Protein AF-B1J3W3-F1 (afdb_monomer)

Foldseek 3Di:
DAPDDPVVLLVCVLLVVPVVDDDPRRDPPPSDDDDDPLQFKDHWDKDQDLVVLLVVLLSQLSNLQRCVQVDDCPDDADPVLRHDSVCQQSVLSSVLSSLVQNLQNVQQPPPPNSRKIKIKMWGQDVVVLKIKIKIKIQGQAQLVQQVPPPQQPDSDNASSVVQLLDFQRSWPPDPVCVVVVNTSSSFNNNLLQVLLVQQVHGKWKDAFQWTATSNVRDIDGDDPDGGRMMMIMGMGRNNSSVVDNSLVSTDAPPVRDSPPCVPDDPPDD

Radius of gyration: 19.39 Å; Cα contacts (8 Å, |Δi|>4): 486; chains: 1; bounding box: 54×40×54 Å

Sequence (269 aa):
MQFLSRDLTSYLARMDFFKDIDVEGVDLSGVGRRNDRSTSLVEITKISEHHQAEAAASRLARAITGRLTQSDPDAPVDEHTGRNEFDSYRGPLEYSLKELLENSLTHARREGRGDAAVWLTCQFYPKLNLVRMAIVDNGCGFLATLRNHPELHDRTHLHAIEAALKPRVSCNRGAMAQILGSENQGIGLTTTAKIADAAGGGLIIVSGNGIHDTKRRQSQELHDALWNGVSIAFSCTRELLPTISISDLLPKDDAGQVDDDLDLDLNFR

Mean predicted aligned error: 8.39 Å

Organism: Pseudomonas putida (strain W619) (NCBI:txid390235)

Solvent-accessible surface area (backbone atoms only — not comparable to full-atom values): 14762 Å² total; per-residue (Å²): 118,72,87,61,55,71,68,56,49,47,50,40,56,68,32,38,57,60,77,89,41,91,61,90,59,69,79,67,85,81,63,70,89,82,76,91,44,52,50,32,34,34,46,55,41,80,42,76,52,73,87,48,28,56,65,49,16,48,44,45,38,36,17,60,55,40,72,73,73,77,49,56,84,84,45,76,50,39,90,88,75,72,39,27,73,31,47,65,61,44,46,54,52,22,50,27,41,23,48,36,46,46,47,48,48,58,48,16,30,39,96,84,31,76,85,30,40,33,37,34,34,29,40,47,40,77,97,71,42,32,31,40,35,40,42,38,33,68,21,43,21,47,39,67,71,39,71,86,39,87,77,43,82,54,98,40,38,48,46,22,51,59,36,45,54,37,77,52,57,58,35,56,89,44,80,62,21,76,71,67,74,52,71,51,67,23,46,15,61,33,32,51,40,50,55,16,43,74,15,76,27,21,34,40,38,39,24,40,32,15,36,39,29,66,64,77,72,44,74,48,76,50,92,90,50,76,40,49,17,39,36,42,37,41,29,28,32,47,84,42,46,85,78,53,66,58,68,79,55,47,77,57,43,100,84,71,43,69,70,67,68,84,76,70,82,86,83,77,129

Structure (mmCIF, N/CA/C/O backbone):
data_AF-B1J3W3-F1
#
_entry.id   AF-B1J3W3-F1
#
loop_
_atom_site.group_PDB
_atom_site.id
_atom_site.type_symbol
_atom_site.label_atom_id
_atom_site.label_alt_id
_atom_site.label_comp_id
_atom_site.label_asym_id
_atom_site.label_entity_id
_atom_site.label_seq_id
_atom_site.pdbx_PDB_ins_code
_atom_site.Cartn_x
_atom_site.Cartn_y
_atom_site.Cartn_z
_atom_site.occupancy
_atom_site.B_iso_or_equiv
_atom_site.auth_seq_id
_atom_site.auth_comp_id
_atom_site.auth_asym_id
_atom_site.auth_atom_id
_atom_site.pdbx_PDB_model_num
ATOM 1 N N . MET A 1 1 ? -27.155 17.619 -17.901 1.00 54.75 1 MET A N 1
ATOM 2 C CA . MET A 1 1 ? -27.722 16.299 -17.543 1.00 54.75 1 MET A CA 1
ATOM 3 C C . MET A 1 1 ? -26.818 15.737 -16.454 1.00 54.75 1 MET A C 1
ATOM 5 O O . MET A 1 1 ? -25.613 15.794 -16.647 1.00 54.75 1 MET A O 1
ATOM 9 N N . GLN A 1 2 ? -27.339 15.334 -15.292 1.00 61.31 2 GLN A N 1
ATOM 10 C CA . GLN A 1 2 ? -26.495 14.853 -14.188 1.00 61.31 2 GLN A CA 1
ATOM 11 C C . GLN A 1 2 ? -26.237 13.355 -14.394 1.00 61.31 2 GLN A C 1
ATOM 13 O O . GLN A 1 2 ? -27.165 12.556 -14.309 1.00 61.31 2 GLN A O 1
ATOM 18 N N . PHE A 1 3 ? -25.002 12.987 -14.735 1.00 73.88 3 PHE A N 1
ATOM 19 C CA . PHE A 1 3 ? -24.642 11.608 -15.098 1.00 73.88 3 PHE A CA 1
ATOM 20 C C . PHE A 1 3 ? -24.418 10.691 -13.883 1.00 73.88 3 PHE A C 1
ATOM 22 O O . PHE A 1 3 ? -24.396 9.471 -14.026 1.00 73.88 3 PHE A O 1
ATOM 29 N N . LEU A 1 4 ? -24.282 11.264 -12.683 1.00 80.88 4 LEU A N 1
ATOM 30 C CA . LEU A 1 4 ? -24.038 10.544 -11.434 1.00 80.88 4 LEU A CA 1
ATOM 31 C C . LEU A 1 4 ? -25.165 10.803 -10.430 1.00 80.88 4 LEU A C 1
ATOM 33 O O . LEU A 1 4 ? -25.624 11.935 -10.272 1.00 80.88 4 LEU A O 1
ATOM 37 N N . SER A 1 5 ? -25.590 9.754 -9.718 1.00 86.38 5 SER A N 1
ATOM 38 C CA . SER A 1 5 ? -26.525 9.911 -8.597 1.00 86.38 5 SER A CA 1
ATOM 39 C C . SER A 1 5 ? -25.919 10.802 -7.507 1.00 86.38 5 SER A C 1
ATOM 41 O O . SER A 1 5 ? -24.704 10.814 -7.309 1.00 86.38 5 SER A O 1
ATOM 43 N N . ARG A 1 6 ? -26.760 11.520 -6.753 1.00 84.19 6 ARG A N 1
ATOM 44 C CA . ARG A 1 6 ? -26.299 12.413 -5.676 1.00 84.19 6 ARG A CA 1
ATOM 45 C C . ARG A 1 6 ? -25.455 11.685 -4.625 1.00 84.19 6 ARG A C 1
ATOM 47 O O . ARG A 1 6 ? -24.462 12.241 -4.161 1.00 84.19 6 ARG A O 1
ATOM 54 N N . ASP A 1 7 ? -25.820 10.451 -4.287 1.00 87.00 7 ASP A N 1
ATOM 55 C CA . ASP A 1 7 ? -25.095 9.639 -3.306 1.00 87.00 7 ASP A CA 1
ATOM 56 C C . ASP A 1 7 ? -23.702 9.256 -3.811 1.00 87.00 7 ASP A C 1
ATOM 58 O O . ASP A 1 7 ? -22.718 9.403 -3.084 1.00 87.00 7 ASP A O 1
ATOM 62 N N . LEU A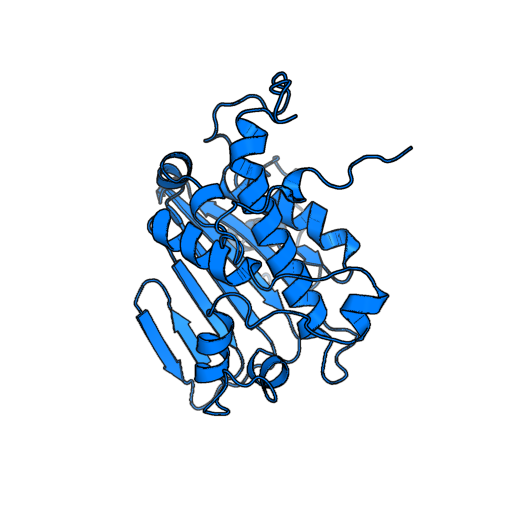 1 8 ? -23.600 8.837 -5.077 1.00 88.69 8 LEU A N 1
ATOM 63 C CA . LEU A 1 8 ? -22.318 8.522 -5.702 1.00 88.69 8 LEU A CA 1
ATOM 64 C C . LEU A 1 8 ? -21.442 9.773 -5.833 1.00 88.69 8 LEU A C 1
ATOM 66 O O . LEU A 1 8 ? -20.269 9.728 -5.474 1.00 88.69 8 LEU A O 1
ATOM 70 N N . THR A 1 9 ? -22.009 10.903 -6.263 1.00 89.12 9 THR A N 1
ATOM 71 C CA . THR A 1 9 ? -21.300 12.190 -6.332 1.00 89.12 9 THR A CA 1
ATOM 72 C C . THR A 1 9 ? -20.775 12.611 -4.962 1.00 89.12 9 THR A C 1
ATOM 74 O O . THR A 1 9 ? -19.607 12.964 -4.835 1.00 89.12 9 THR A O 1
ATOM 77 N N . SER A 1 10 ? -21.603 12.519 -3.917 1.00 89.19 10 SER A N 1
ATOM 78 C CA . SER A 1 10 ? -21.212 12.844 -2.541 1.00 89.19 10 SER A CA 1
ATOM 79 C C . SER A 1 10 ? -20.086 11.935 -2.036 1.00 89.19 10 SER A C 1
ATOM 81 O O . SER A 1 10 ? -19.119 12.412 -1.439 1.00 89.19 10 SER A O 1
ATOM 83 N N . TYR A 1 11 ? -20.160 10.632 -2.324 1.00 91.00 11 TYR A N 1
ATOM 84 C CA . TYR A 1 11 ? -19.106 9.678 -1.982 1.00 91.00 11 TYR A CA 1
ATOM 85 C C . TYR A 1 11 ? -17.793 9.971 -2.721 1.00 91.00 11 TYR A C 1
ATOM 87 O O . TYR A 1 11 ? -16.752 10.096 -2.080 1.00 91.00 11 TYR A O 1
ATOM 95 N N . LEU A 1 12 ? -17.827 10.136 -4.045 1.00 92.12 12 LEU A N 1
ATOM 96 C CA . LEU A 1 12 ? -16.636 10.436 -4.847 1.00 92.12 12 LEU A CA 1
ATOM 97 C C . LEU A 1 12 ? -16.007 11.774 -4.438 1.00 92.12 12 LEU A C 1
ATOM 99 O O . LEU A 1 12 ? -14.791 11.866 -4.276 1.00 92.12 12 LEU A O 1
ATOM 103 N N . ALA A 1 13 ? -16.833 12.785 -4.161 1.00 91.56 13 ALA A N 1
ATOM 104 C CA . ALA A 1 13 ? -16.375 14.054 -3.612 1.00 91.56 13 ALA A CA 1
ATOM 105 C C . ALA A 1 13 ? -15.759 13.888 -2.214 1.00 91.56 13 ALA A C 1
ATOM 107 O O . ALA A 1 13 ? -14.766 14.545 -1.906 1.00 91.56 13 ALA A O 1
ATOM 108 N N . ARG A 1 14 ? -16.296 13.003 -1.359 1.00 92.38 14 ARG A N 1
ATOM 109 C CA . ARG A 1 14 ? -15.703 12.685 -0.047 1.00 92.38 14 ARG A CA 1
ATOM 110 C C . ARG A 1 14 ? -14.335 12.023 -0.180 1.00 92.38 14 ARG A C 1
ATOM 112 O O . ARG A 1 14 ? -13.495 12.273 0.684 1.00 92.38 14 ARG A O 1
ATOM 119 N N . MET A 1 15 ? -14.147 11.210 -1.217 1.00 93.69 15 MET A N 1
ATOM 120 C CA . MET A 1 15 ? -12.907 10.505 -1.547 1.00 93.69 15 MET A CA 1
ATOM 121 C C . MET A 1 15 ? -11.886 11.374 -2.286 1.00 93.69 15 MET A C 1
ATOM 123 O O . MET A 1 15 ? -10.838 10.853 -2.643 1.00 93.69 15 MET A O 1
ATOM 127 N N . ASP A 1 16 ? -12.163 12.662 -2.514 1.00 94.00 16 ASP A N 1
ATOM 128 C CA . ASP A 1 16 ? -11.306 13.571 -3.288 1.00 94.00 16 ASP A CA 1
ATOM 129 C C . ASP A 1 16 ? -11.073 13.153 -4.752 1.00 94.00 16 ASP A C 1
ATOM 131 O O . ASP A 1 16 ? -10.146 13.629 -5.400 1.00 94.00 16 ASP A O 1
ATOM 135 N N . PHE A 1 17 ? -11.965 12.334 -5.314 1.00 92.00 17 PHE A N 1
ATOM 136 C CA . PHE A 1 17 ? -11.856 11.821 -6.684 1.00 92.00 17 PHE A CA 1
ATOM 137 C C . PHE A 1 17 ? -11.755 12.930 -7.747 1.00 92.00 17 PHE A C 1
ATOM 139 O O . PHE A 1 17 ? -10.978 12.822 -8.688 1.00 92.00 17 PHE A O 1
ATOM 146 N N . PHE A 1 18 ? -12.508 14.017 -7.575 1.00 90.94 18 PHE A N 1
ATOM 147 C CA . PHE A 1 18 ? -12.571 15.124 -8.536 1.00 90.94 18 PHE A CA 1
ATOM 148 C C . PHE A 1 18 ? -11.447 16.165 -8.375 1.00 90.94 18 PHE A C 1
ATOM 150 O O . PHE A 1 18 ? -11.484 17.194 -9.038 1.00 90.94 18 PHE A O 1
ATOM 157 N N . LYS A 1 19 ? -10.469 15.966 -7.473 1.00 88.75 19 LYS A N 1
ATOM 158 C CA . LYS A 1 19 ? -9.381 16.949 -7.283 1.00 88.75 19 LYS A CA 1
ATOM 159 C C . LYS A 1 19 ? -8.432 17.021 -8.477 1.00 88.75 19 LYS A C 1
ATOM 161 O O . LYS A 1 19 ? -8.017 18.113 -8.846 1.00 88.75 19 LYS A O 1
ATOM 166 N N . ASP A 1 20 ? -8.119 15.864 -9.055 1.00 83.38 20 ASP A N 1
ATOM 167 C CA . ASP A 1 20 ? -7.153 15.726 -10.151 1.00 83.38 20 ASP A CA 1
ATOM 168 C C . ASP A 1 20 ? -7.824 15.347 -11.486 1.00 83.38 20 ASP A C 1
ATOM 170 O O . ASP A 1 20 ? -7.140 15.164 -12.491 1.00 83.38 20 ASP A O 1
ATOM 174 N N . ILE A 1 21 ? -9.154 15.194 -11.501 1.00 84.81 21 ILE A N 1
ATOM 175 C CA . ILE A 1 21 ? -9.934 14.782 -12.673 1.00 84.81 21 ILE A CA 1
ATOM 176 C C . ILE A 1 21 ? -11.118 15.729 -12.833 1.00 84.81 21 ILE A C 1
ATOM 178 O O . ILE A 1 21 ? -11.982 15.797 -11.955 1.00 84.81 21 ILE A O 1
ATOM 182 N N . ASP A 1 22 ? -11.178 16.404 -13.979 1.00 81.44 22 ASP A N 1
ATOM 183 C CA . ASP A 1 22 ? -12.352 17.171 -14.380 1.00 81.44 22 ASP A CA 1
ATOM 184 C C . ASP A 1 22 ? -13.373 16.247 -15.052 1.00 81.44 22 ASP A C 1
ATOM 186 O O . ASP A 1 22 ? -13.048 15.490 -15.971 1.00 81.44 22 ASP A O 1
ATOM 190 N N . VAL A 1 23 ? -14.607 16.273 -14.555 1.00 83.44 23 VAL A N 1
ATOM 191 C CA . VAL A 1 23 ? -15.706 15.452 -15.064 1.00 83.44 23 VAL A CA 1
ATOM 192 C C . VAL A 1 23 ? -16.877 16.371 -15.361 1.00 83.44 23 VAL A C 1
ATOM 194 O O . VAL A 1 23 ? -17.510 16.915 -14.452 1.00 83.44 23 VAL A O 1
ATOM 197 N N . GLU A 1 24 ? -17.194 16.513 -16.645 1.00 82.06 24 GLU A N 1
ATOM 198 C CA . GLU A 1 24 ? -18.297 17.359 -17.084 1.00 82.06 24 GLU A CA 1
ATOM 199 C C . GLU A 1 24 ? -19.638 16.930 -16.463 1.00 82.06 24 GLU A C 1
ATOM 201 O O . GLU A 1 24 ? -19.982 15.749 -16.370 1.00 82.06 24 GLU A O 1
ATOM 206 N N . GLY A 1 25 ? -20.442 17.920 -16.063 1.00 76.94 25 GLY A N 1
ATOM 207 C CA . GLY A 1 25 ? -21.801 17.695 -15.562 1.00 76.94 25 GLY A CA 1
ATOM 208 C C . GLY A 1 25 ? -21.894 17.221 -14.107 1.00 76.94 25 GLY A C 1
ATOM 209 O O . GLY A 1 25 ? -22.979 16.811 -13.680 1.00 76.94 25 GLY A O 1
ATOM 210 N N . VAL A 1 26 ? -20.802 17.289 -13.339 1.00 81.69 26 VAL A N 1
ATOM 211 C CA . VAL A 1 26 ? -20.803 17.039 -11.892 1.00 81.69 26 VAL A CA 1
ATOM 212 C C . VAL A 1 26 ? -21.008 18.345 -11.131 1.00 81.69 26 VAL A C 1
ATOM 214 O O . VAL A 1 26 ? -20.169 19.239 -11.145 1.00 81.69 26 VAL A O 1
ATOM 217 N N . ASP A 1 27 ? -22.133 18.439 -10.426 1.00 80.75 27 ASP A N 1
ATOM 218 C CA . AS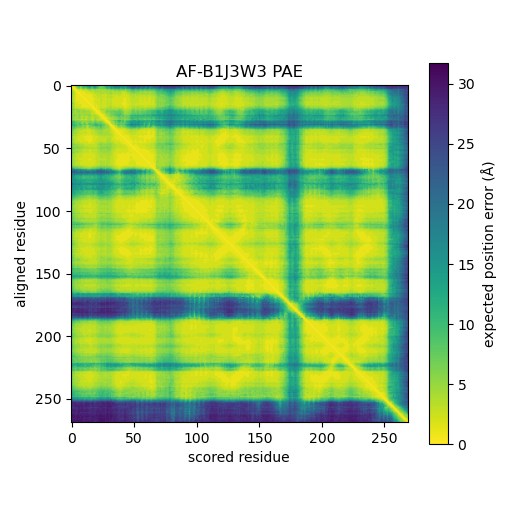P A 1 27 ? -22.404 19.536 -9.503 1.00 80.75 27 ASP A CA 1
ATOM 219 C C . ASP A 1 27 ? -21.935 19.165 -8.090 1.00 80.75 27 ASP A C 1
ATOM 221 O O . ASP A 1 27 ? -22.469 18.248 -7.459 1.00 80.75 27 ASP A O 1
ATOM 225 N N . LEU A 1 28 ? -20.915 19.877 -7.608 1.00 82.62 28 LEU A N 1
ATOM 226 C CA . LEU A 1 28 ? -20.387 19.746 -6.248 1.00 82.62 28 LEU A CA 1
ATOM 227 C C . LEU A 1 28 ? -21.030 20.745 -5.271 1.00 82.62 28 LEU A C 1
ATOM 229 O O . LEU A 1 28 ? -20.760 20.691 -4.066 1.00 82.62 28 LEU A O 1
ATOM 233 N N . SER A 1 29 ? -21.889 21.648 -5.757 1.00 73.44 29 SER A N 1
ATOM 234 C CA . SER A 1 29 ? -22.627 22.571 -4.905 1.00 73.44 29 SER A CA 1
ATOM 235 C C . SER A 1 29 ? -23.621 21.778 -4.044 1.00 73.44 29 SER A C 1
ATOM 237 O O . SER A 1 29 ? -24.485 21.046 -4.517 1.00 73.44 29 SER A O 1
ATOM 239 N N . GLY A 1 30 ? -23.429 21.824 -2.723 1.00 70.25 30 GLY A N 1
ATOM 240 C CA . GLY A 1 30 ? -24.217 21.032 -1.772 1.00 70.25 30 GLY A CA 1
ATOM 241 C C . GLY A 1 30 ? -23.530 19.778 -1.223 1.00 70.25 30 GLY A C 1
ATOM 242 O O . GLY A 1 30 ? -24.146 19.072 -0.419 1.00 70.25 30 GLY A O 1
ATOM 243 N N . VAL A 1 31 ? -22.261 19.518 -1.566 1.00 75.31 31 VAL A N 1
ATOM 244 C CA . VAL A 1 31 ? -21.412 18.636 -0.749 1.00 75.31 31 VAL A CA 1
ATOM 245 C C . VAL A 1 31 ? -21.160 19.348 0.585 1.00 75.31 31 VAL A C 1
ATOM 247 O O . VAL A 1 31 ? -20.474 20.365 0.648 1.00 75.31 31 VAL A O 1
ATOM 250 N N . GLY A 1 32 ? -21.805 18.860 1.646 1.00 70.62 32 GLY A N 1
ATOM 251 C CA . GLY A 1 32 ? -21.783 19.483 2.971 1.00 70.62 32 GLY A CA 1
ATOM 252 C C . GLY A 1 32 ? -20.417 19.437 3.668 1.00 70.62 32 GLY A C 1
ATOM 253 O O . GLY A 1 32 ? -19.426 18.926 3.144 1.00 70.62 32 GLY A O 1
ATOM 254 N N . ARG A 1 33 ? -20.371 19.953 4.905 1.00 75.25 33 ARG A N 1
ATOM 255 C CA . ARG A 1 33 ? -19.169 19.891 5.753 1.00 75.25 33 ARG A CA 1
ATOM 256 C C . ARG A 1 33 ? -18.715 18.444 5.957 1.00 75.25 33 ARG A C 1
ATOM 258 O O . ARG A 1 33 ? -19.515 17.558 6.251 1.00 75.25 33 ARG A O 1
ATOM 265 N N . ARG A 1 34 ? -17.406 18.224 5.822 1.00 85.31 34 ARG A N 1
ATOM 266 C CA . ARG A 1 34 ? -16.778 16.915 6.008 1.00 85.31 34 ARG A CA 1
ATOM 267 C C . ARG A 1 34 ? -16.591 16.633 7.494 1.00 85.31 34 ARG A C 1
ATOM 269 O O . ARG A 1 34 ? -16.009 17.442 8.207 1.00 85.31 34 ARG A O 1
ATOM 276 N N . ASN A 1 35 ? -17.028 15.455 7.925 1.00 87.69 35 ASN A N 1
ATOM 277 C CA . ASN A 1 35 ? -16.648 14.917 9.226 1.00 87.69 35 ASN A CA 1
ATOM 278 C C . ASN A 1 35 ? -15.237 14.324 9.149 1.00 87.69 35 ASN A C 1
ATOM 280 O O . ASN A 1 35 ? -14.886 13.678 8.148 1.00 87.69 35 ASN A O 1
ATOM 284 N N . ASP A 1 36 ? -14.463 14.499 10.221 1.00 90.94 36 ASP A N 1
ATOM 285 C CA . ASP A 1 36 ? -13.183 13.815 10.373 1.00 90.94 36 ASP A CA 1
ATOM 286 C C . ASP A 1 36 ? -13.415 12.299 10.390 1.00 90.94 36 ASP A C 1
ATOM 288 O O . ASP A 1 36 ? -14.233 11.768 11.143 1.00 90.94 36 ASP A O 1
ATOM 292 N N . ARG A 1 37 ? -12.715 11.608 9.492 1.00 93.44 37 ARG A N 1
ATOM 293 C CA . ARG A 1 37 ? -12.728 10.149 9.367 1.00 93.44 37 ARG A CA 1
ATOM 294 C C . ARG A 1 37 ? -11.321 9.572 9.285 1.00 93.44 37 ARG A C 1
ATOM 296 O O . ARG A 1 37 ? -11.190 8.422 8.882 1.00 93.44 37 ARG A O 1
ATOM 303 N N . SER A 1 38 ? -10.305 10.320 9.707 1.00 93.25 38 SER A N 1
ATOM 304 C CA . SER A 1 38 ? -8.878 9.965 9.656 1.00 93.25 38 SER A CA 1
ATOM 305 C C . SER A 1 38 ? -8.530 8.594 10.250 1.00 93.25 38 SER A C 1
ATOM 307 O O . SER A 1 38 ? -7.573 7.962 9.825 1.00 93.25 38 SER A O 1
ATOM 309 N N . THR A 1 39 ? -9.324 8.076 11.190 1.00 93.38 39 THR A N 1
ATOM 310 C CA . THR A 1 39 ? -9.169 6.724 11.768 1.00 93.38 39 THR A CA 1
ATOM 311 C C . THR A 1 39 ? -9.807 5.609 10.932 1.00 93.38 39 THR A C 1
ATOM 313 O O . THR A 1 39 ? -9.848 4.453 11.348 1.00 93.38 39 THR A O 1
ATOM 316 N N . SER A 1 40 ? -10.388 5.927 9.780 1.00 95.62 40 SER A N 1
ATOM 317 C CA . SER A 1 40 ? -11.117 4.979 8.926 1.00 95.62 40 SER A CA 1
ATOM 318 C C . SER A 1 40 ? -11.031 5.301 7.438 1.00 95.62 40 SER A C 1
ATOM 320 O O . SER A 1 40 ? -11.601 4.564 6.636 1.00 95.62 40 SER A O 1
ATOM 322 N N . LEU A 1 41 ? -10.404 6.417 7.071 1.00 97.31 41 LEU A N 1
ATOM 323 C CA . LEU A 1 41 ? -10.385 6.920 5.714 1.00 97.31 41 LEU A CA 1
ATOM 324 C C . LEU A 1 41 ? -9.133 7.762 5.463 1.00 97.31 41 LEU A C 1
ATOM 326 O O . LEU A 1 41 ? -8.842 8.689 6.215 1.00 97.31 41 LEU A O 1
ATOM 330 N N . VAL A 1 42 ? -8.472 7.457 4.353 1.00 98.00 42 VAL A N 1
ATOM 331 C CA . VAL A 1 42 ? -7.557 8.333 3.629 1.00 98.00 42 VAL A CA 1
ATOM 332 C C . VAL A 1 42 ? -8.155 8.518 2.244 1.00 98.00 42 VAL A C 1
ATOM 334 O O . VAL A 1 42 ? -8.315 7.560 1.484 1.00 98.00 42 VAL A O 1
ATOM 337 N N . GLU A 1 43 ? -8.532 9.750 1.942 1.00 97.19 43 GLU A N 1
ATOM 338 C CA . GLU A 1 43 ? -9.019 10.161 0.633 1.00 97.19 43 GLU A CA 1
ATOM 339 C C . GLU A 1 43 ? -7.943 9.937 -0.436 1.00 97.19 43 GLU A C 1
ATOM 341 O O . GLU A 1 43 ? -6.756 9.834 -0.110 1.00 97.19 43 GLU A O 1
ATOM 346 N N . ILE A 1 44 ? -8.349 9.881 -1.707 1.00 97.31 44 ILE A N 1
ATOM 347 C CA . ILE A 1 44 ? -7.414 9.784 -2.827 1.00 97.31 44 ILE A CA 1
ATOM 348 C C . ILE A 1 44 ? -6.431 10.944 -2.712 1.00 97.31 44 ILE A C 1
ATOM 350 O O . ILE A 1 44 ? -6.796 12.118 -2.758 1.00 97.31 44 ILE A O 1
ATOM 354 N N . THR A 1 45 ? -5.175 10.588 -2.485 1.00 97.31 45 THR A N 1
ATOM 355 C CA . THR A 1 45 ? -4.089 11.526 -2.253 1.00 97.31 45 THR A CA 1
ATOM 356 C C . THR A 1 45 ? -3.017 11.240 -3.287 1.00 97.31 45 THR A C 1
ATOM 358 O O . THR A 1 45 ? -2.492 10.130 -3.335 1.00 97.31 45 THR A O 1
ATOM 361 N N . LYS A 1 46 ? -2.689 12.243 -4.100 1.00 97.19 46 LYS A N 1
ATOM 362 C CA . LYS A 1 46 ? -1.520 12.221 -4.975 1.00 97.19 46 LYS A CA 1
ATOM 363 C C . LYS A 1 46 ? -0.294 12.670 -4.185 1.00 97.19 46 LYS A C 1
ATOM 365 O O . LYS A 1 46 ? -0.317 13.732 -3.565 1.00 97.19 46 LYS A O 1
ATOM 370 N N . ILE A 1 47 ? 0.777 11.891 -4.244 1.00 95.56 47 ILE A N 1
ATOM 371 C CA . ILE A 1 47 ? 2.115 12.288 -3.812 1.00 95.56 47 ILE A CA 1
ATOM 372 C C . ILE A 1 47 ? 3.021 12.342 -5.040 1.00 95.56 47 ILE A C 1
ATOM 374 O O . ILE A 1 47 ? 2.992 11.465 -5.904 1.00 95.56 47 ILE A O 1
ATOM 378 N N . SER A 1 48 ? 3.781 13.423 -5.144 1.00 94.12 48 SER A N 1
ATOM 379 C CA . SER A 1 48 ? 4.758 13.632 -6.217 1.00 94.12 48 SER A CA 1
ATOM 380 C C . SER A 1 48 ? 6.152 13.884 -5.651 1.00 94.12 48 SER A C 1
ATOM 382 O O . SER A 1 48 ? 7.119 13.802 -6.382 1.00 94.12 48 SER A O 1
ATOM 384 N N . GLU A 1 49 ? 6.299 14.150 -4.356 1.00 92.62 49 GLU A N 1
ATOM 385 C CA . GLU A 1 49 ? 7.596 14.441 -3.748 1.00 92.62 49 GLU A CA 1
ATOM 386 C C . GLU A 1 49 ? 7.877 13.519 -2.562 1.00 92.62 49 GLU A C 1
ATOM 388 O O . GLU A 1 49 ? 6.968 13.168 -1.809 1.00 92.62 49 GLU A O 1
ATOM 393 N N . HIS A 1 50 ? 9.149 13.159 -2.364 1.00 88.44 50 HIS A N 1
ATOM 394 C CA . HIS A 1 50 ? 9.568 12.220 -1.313 1.00 88.44 50 HIS A CA 1
ATOM 395 C C . HIS A 1 50 ? 9.199 12.697 0.096 1.00 88.44 50 HIS A C 1
ATOM 397 O O . HIS A 1 50 ? 8.725 11.905 0.902 1.00 88.44 50 HIS A O 1
ATOM 403 N N . HIS A 1 51 ? 9.296 14.003 0.370 1.00 89.06 51 HIS A N 1
ATOM 404 C CA . HIS A 1 51 ? 8.927 14.572 1.673 1.00 89.06 51 HIS A CA 1
ATOM 405 C C . HIS A 1 51 ? 7.439 14.374 2.034 1.00 89.06 51 HIS A C 1
ATOM 407 O O . HIS A 1 51 ? 7.052 14.548 3.185 1.00 89.06 51 HIS A O 1
ATOM 413 N N . GLN A 1 52 ? 6.582 14.025 1.066 1.00 94.06 52 GLN A N 1
ATOM 414 C CA . GLN A 1 52 ? 5.162 13.752 1.306 1.00 94.06 52 GLN A CA 1
ATOM 415 C C . GLN A 1 52 ? 4.907 12.308 1.767 1.00 94.06 52 GLN A C 1
ATOM 417 O O . GLN A 1 52 ? 3.824 12.024 2.285 1.00 94.06 52 GLN A O 1
ATOM 422 N N . ALA A 1 53 ? 5.866 11.394 1.568 1.00 93.00 53 ALA A N 1
ATOM 423 C CA . ALA A 1 53 ? 5.698 9.968 1.836 1.00 93.00 53 ALA A CA 1
ATOM 424 C C . ALA A 1 53 ? 5.472 9.681 3.327 1.00 93.00 53 ALA A C 1
ATOM 426 O O . ALA A 1 53 ? 4.581 8.907 3.664 1.00 93.00 53 ALA A O 1
ATOM 427 N N . GLU A 1 54 ? 6.203 10.357 4.214 1.00 91.44 54 GLU A N 1
ATOM 428 C CA . GLU A 1 54 ? 6.088 10.191 5.667 1.00 91.44 54 GLU A CA 1
ATOM 429 C C . GLU A 1 54 ? 4.689 10.564 6.179 1.00 91.44 54 GLU A C 1
ATOM 431 O O . GLU A 1 54 ? 3.977 9.737 6.751 1.00 91.44 54 GLU A O 1
ATOM 436 N N . ALA A 1 55 ? 4.225 11.778 5.869 1.00 95.00 55 ALA A N 1
ATOM 437 C CA . ALA A 1 55 ? 2.892 12.229 6.266 1.00 95.00 55 ALA A CA 1
ATOM 438 C C . ALA A 1 55 ? 1.775 11.343 5.678 1.00 95.00 55 ALA A C 1
ATOM 440 O O . ALA A 1 55 ? 0.744 11.108 6.318 1.00 95.00 55 ALA A O 1
ATOM 441 N N . ALA A 1 56 ? 1.961 10.835 4.457 1.00 97.12 56 ALA A N 1
ATOM 442 C CA . ALA A 1 56 ? 1.024 9.909 3.835 1.00 97.12 56 ALA A CA 1
ATOM 443 C C . ALA A 1 56 ? 1.011 8.533 4.519 1.00 97.12 56 ALA A C 1
ATOM 445 O O . ALA A 1 56 ? -0.072 8.012 4.798 1.00 97.12 56 ALA A O 1
ATOM 446 N N . ALA A 1 57 ? 2.180 7.974 4.833 1.00 96.00 57 ALA A N 1
ATOM 447 C CA . ALA A 1 57 ? 2.317 6.719 5.564 1.00 96.00 57 ALA A CA 1
ATOM 448 C C . ALA A 1 57 ? 1.661 6.807 6.948 1.00 96.00 57 ALA A C 1
ATOM 450 O O . ALA A 1 57 ? 0.880 5.927 7.308 1.00 96.00 57 ALA A O 1
ATOM 451 N N . SER A 1 58 ? 1.860 7.919 7.659 1.00 94.25 58 SER A N 1
ATOM 452 C CA . SER A 1 58 ? 1.225 8.194 8.951 1.00 94.25 58 SER A CA 1
ATOM 453 C C . SER A 1 58 ? -0.305 8.176 8.874 1.00 94.25 58 SER A C 1
ATOM 455 O O . SER A 1 58 ? -0.995 7.521 9.664 1.00 94.25 58 SER A O 1
ATOM 457 N N . ARG A 1 59 ? -0.868 8.845 7.854 1.00 96.62 59 ARG A N 1
ATOM 458 C CA . ARG A 1 59 ? -2.317 8.848 7.588 1.00 96.62 59 ARG A CA 1
ATOM 459 C C . ARG A 1 59 ? -2.836 7.449 7.261 1.00 96.62 59 ARG A C 1
ATOM 461 O O . ARG A 1 59 ? -3.895 7.070 7.764 1.00 96.62 59 ARG A O 1
ATOM 468 N N . LEU A 1 60 ? -2.113 6.688 6.438 1.00 97.50 60 LEU A N 1
ATOM 469 C CA . LEU A 1 60 ? -2.470 5.311 6.091 1.00 97.50 60 LEU A CA 1
ATOM 470 C C . LEU A 1 60 ? -2.447 4.409 7.327 1.00 97.50 60 LEU A C 1
ATOM 472 O O . LEU A 1 60 ? -3.451 3.756 7.603 1.00 97.50 60 LEU A O 1
ATOM 476 N N . ALA A 1 61 ? -1.368 4.434 8.111 1.00 94.44 61 ALA A N 1
ATOM 477 C CA . ALA A 1 61 ? -1.240 3.655 9.337 1.00 94.44 61 ALA A CA 1
ATOM 478 C C . ALA A 1 61 ? -2.391 3.967 10.305 1.00 94.44 61 ALA A C 1
ATOM 480 O O . ALA A 1 61 ? -3.095 3.055 10.737 1.00 94.44 61 ALA A O 1
ATOM 481 N N . ARG A 1 62 ? -2.687 5.253 10.543 1.00 93.25 62 ARG A N 1
ATOM 482 C CA . ARG A 1 62 ? -3.834 5.688 11.360 1.00 93.25 62 ARG A CA 1
ATOM 483 C C . ARG A 1 62 ? -5.177 5.192 10.817 1.00 93.25 62 ARG A C 1
ATOM 485 O O . ARG A 1 62 ? -6.050 4.813 11.599 1.00 93.25 62 ARG A O 1
ATOM 492 N N . ALA A 1 63 ? -5.384 5.190 9.503 1.00 95.44 63 ALA A N 1
ATOM 493 C CA . ALA A 1 63 ? -6.628 4.708 8.907 1.00 95.44 63 ALA A CA 1
ATOM 494 C C . ALA A 1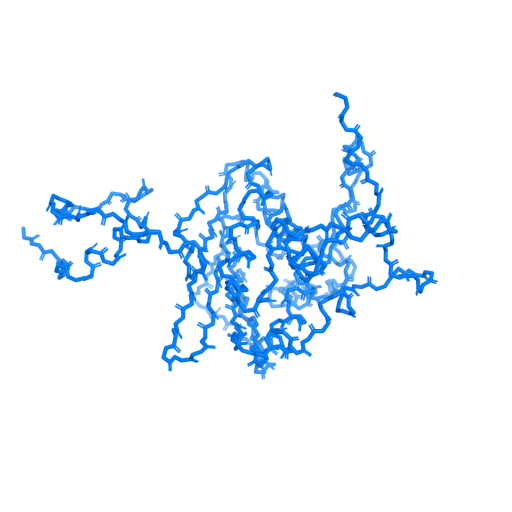 63 ? -6.743 3.176 8.893 1.00 95.44 63 ALA A C 1
ATOM 496 O O . ALA A 1 63 ? -7.867 2.672 8.923 1.00 95.44 63 ALA A O 1
ATOM 497 N N . ILE A 1 64 ? -5.623 2.448 8.883 1.00 95.31 64 ILE A N 1
ATOM 498 C CA . ILE A 1 64 ? -5.561 0.984 8.978 1.00 95.31 64 ILE A CA 1
ATOM 499 C C . ILE A 1 64 ? -5.814 0.543 10.425 1.00 95.31 64 ILE A C 1
ATOM 501 O O . ILE A 1 64 ? -6.717 -0.252 10.671 1.00 95.31 64 ILE A O 1
ATOM 505 N N . THR A 1 65 ? -5.139 1.132 11.413 1.00 92.31 65 THR A N 1
ATOM 506 C CA . THR A 1 65 ? -5.220 0.711 12.828 1.00 92.31 65 THR A CA 1
ATOM 507 C C . THR A 1 65 ? -6.377 1.371 13.580 1.00 92.31 65 THR A C 1
ATOM 509 O O . THR A 1 65 ? -7.147 0.713 14.273 1.00 92.31 65 THR A O 1
ATOM 512 N N . GLY A 1 66 ? -6.619 2.660 13.356 1.00 89.75 66 GLY A N 1
ATOM 513 C CA . GLY A 1 66 ? -7.766 3.385 13.903 1.00 89.75 66 GLY A CA 1
ATOM 514 C C . GLY A 1 66 ? -7.635 3.615 15.390 1.00 89.75 66 GLY A C 1
ATOM 515 O O . GLY A 1 66 ? -6.620 4.115 15.845 1.00 89.75 66 GLY A O 1
ATOM 516 N N . ARG A 1 67 ? -8.692 3.288 16.139 1.00 81.81 67 ARG A N 1
ATOM 517 C CA . ARG A 1 67 ? -8.686 3.348 17.610 1.00 81.81 67 ARG A CA 1
ATOM 518 C C . ARG A 1 67 ? -8.412 1.988 18.260 1.00 81.81 67 ARG A C 1
ATOM 520 O O . ARG A 1 67 ? -8.541 1.878 19.472 1.00 81.81 67 ARG A O 1
ATOM 527 N N . LEU A 1 68 ? -8.113 0.947 17.471 1.00 70.25 68 LEU A N 1
ATOM 528 C CA . LEU A 1 68 ? -7.987 -0.424 17.984 1.00 70.25 68 LEU A CA 1
ATOM 529 C C . LEU A 1 68 ? -6.877 -0.593 19.007 1.00 70.25 68 LEU A C 1
ATOM 531 O O . LEU A 1 68 ? -6.978 -1.489 19.833 1.00 70.25 68 LEU A O 1
ATOM 535 N N . THR A 1 69 ? -5.856 0.252 18.969 1.00 64.50 69 THR A N 1
ATOM 536 C CA . THR A 1 69 ? -4.752 0.150 19.912 1.00 64.50 69 THR A CA 1
ATOM 537 C C . THR A 1 69 ? -5.167 0.508 21.341 1.00 64.50 69 THR A C 1
ATOM 539 O O . THR A 1 69 ? -4.424 0.157 22.239 1.00 64.50 69 THR A O 1
ATOM 542 N N . GLN A 1 70 ? -6.333 1.145 21.579 1.00 62.72 70 GLN A N 1
ATOM 543 C CA . GLN A 1 70 ? -6.841 1.644 22.885 1.00 62.72 70 GLN A CA 1
ATOM 544 C C . GLN A 1 70 ? -5.860 2.482 23.729 1.00 62.72 70 GLN A C 1
ATOM 546 O O . GLN A 1 70 ? -6.262 3.064 24.733 1.00 62.72 70 GLN A O 1
ATOM 551 N N . SER A 1 71 ? -4.616 2.594 23.295 1.00 67.38 71 SER A N 1
ATOM 552 C CA . SER A 1 71 ? -3.543 3.355 23.884 1.00 67.38 71 SER A CA 1
ATOM 553 C C . SER A 1 71 ? -3.682 4.810 23.468 1.00 67.38 71 SER A C 1
ATOM 555 O O . SER A 1 71 ? -4.040 5.139 22.330 1.00 67.38 71 SER A O 1
ATOM 557 N N . ASP A 1 72 ? -3.456 5.676 24.446 1.00 73.06 72 ASP A N 1
ATOM 558 C CA . ASP A 1 72 ? -3.421 7.111 24.249 1.00 73.06 72 ASP A CA 1
ATOM 559 C C . ASP A 1 72 ? -2.162 7.450 23.430 1.00 73.06 72 ASP A C 1
ATOM 561 O O . ASP A 1 72 ? -1.065 7.097 23.865 1.00 73.06 72 ASP A O 1
ATOM 565 N N . PRO A 1 73 ? -2.282 8.073 22.241 1.00 73.00 73 PRO A N 1
ATOM 566 C CA . PRO A 1 73 ? -1.114 8.518 21.484 1.00 73.00 73 PRO A CA 1
ATOM 567 C C . PRO A 1 73 ? -0.265 9.530 22.265 1.00 73.00 73 PRO A C 1
ATOM 569 O O . PRO A 1 73 ? 0.924 9.639 21.991 1.00 73.00 73 PRO A O 1
ATOM 572 N N . ASP A 1 74 ? -0.854 10.221 23.247 1.00 80.69 74 ASP A N 1
ATOM 573 C CA . ASP A 1 74 ? -0.170 11.159 24.138 1.00 80.69 74 ASP A CA 1
ATOM 574 C C . ASP A 1 74 ? 0.256 10.498 25.471 1.00 80.69 74 ASP A C 1
ATOM 576 O O . ASP A 1 74 ? 0.682 11.185 26.405 1.00 80.69 74 ASP A O 1
ATOM 580 N N . ALA A 1 75 ? 0.150 9.163 25.589 1.00 82.62 75 ALA A N 1
ATOM 581 C CA . ALA A 1 75 ? 0.616 8.434 26.765 1.00 82.62 75 ALA A CA 1
ATOM 582 C C . ALA A 1 75 ? 2.121 8.657 26.989 1.00 82.62 75 ALA A C 1
ATOM 584 O O . ALA A 1 75 ? 2.874 8.739 26.011 1.00 82.62 75 ALA A O 1
ATOM 585 N N . PRO A 1 76 ? 2.581 8.673 28.259 1.00 85.31 76 PRO A N 1
ATOM 586 C CA . PRO A 1 76 ? 4.001 8.699 28.571 1.00 85.31 76 PRO A CA 1
ATOM 587 C C . PRO A 1 76 ? 4.741 7.591 27.830 1.00 85.31 76 PRO A C 1
ATOM 589 O O . PRO A 1 76 ? 4.297 6.441 27.798 1.00 85.31 76 PRO A O 1
ATOM 592 N N . VAL A 1 77 ? 5.871 7.957 27.241 1.00 85.31 77 VAL A N 1
ATOM 593 C CA . VAL A 1 77 ? 6.765 7.002 26.602 1.00 85.31 77 VAL A CA 1
ATOM 594 C C . VAL A 1 77 ? 7.495 6.183 27.659 1.00 85.31 77 VAL A C 1
ATOM 596 O O . VAL A 1 77 ? 7.787 6.675 28.751 1.00 85.31 77 VAL A O 1
ATOM 599 N N . ASP A 1 78 ? 7.789 4.932 27.337 1.00 84.88 78 ASP A N 1
ATOM 600 C CA . ASP A 1 78 ? 8.708 4.126 28.125 1.00 84.88 78 ASP A CA 1
ATOM 601 C C . ASP A 1 78 ? 10.119 4.741 28.048 1.00 84.88 78 ASP A C 1
ATOM 603 O O . ASP A 1 78 ? 10.603 5.083 26.969 1.00 84.88 78 ASP A O 1
ATOM 607 N N . GLU A 1 79 ? 10.772 4.925 29.199 1.00 81.06 79 GLU A N 1
ATOM 608 C CA . GLU A 1 79 ? 12.058 5.637 29.297 1.00 81.06 79 GLU A CA 1
ATOM 609 C C . GLU A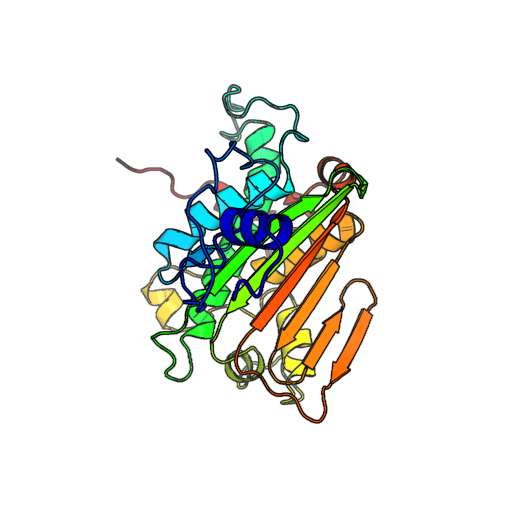 1 79 ? 13.208 4.916 28.581 1.00 81.06 79 GLU A C 1
ATOM 611 O O . GLU A 1 79 ? 14.203 5.550 28.234 1.00 81.06 79 GLU A O 1
ATOM 616 N N . HIS A 1 80 ? 13.096 3.601 28.379 1.00 76.94 80 HIS A N 1
ATOM 617 C CA . HIS A 1 80 ? 14.138 2.799 27.751 1.00 76.94 80 HIS A CA 1
ATOM 618 C C . HIS A 1 80 ? 14.004 2.779 26.229 1.00 76.94 80 HIS A C 1
ATOM 620 O O . HIS A 1 80 ? 15.007 2.837 25.529 1.00 76.94 80 HIS A O 1
ATOM 626 N N . THR A 1 81 ? 12.770 2.706 25.729 1.00 73.88 81 THR A N 1
ATOM 627 C CA . THR A 1 81 ? 12.466 2.591 24.292 1.00 73.88 81 THR A CA 1
ATOM 628 C C . THR A 1 81 ? 12.075 3.916 23.638 1.00 73.88 81 THR A C 1
ATOM 630 O O . THR A 1 81 ? 11.941 3.984 22.419 1.00 73.88 81 THR A O 1
ATOM 633 N N . GLY A 1 82 ? 11.808 4.960 24.429 1.00 80.12 82 GLY A N 1
ATOM 634 C CA . GLY A 1 82 ? 11.340 6.257 23.940 1.00 80.12 82 GLY A CA 1
ATOM 635 C C . GLY A 1 82 ? 9.961 6.219 23.270 1.00 80.12 82 GLY A C 1
ATOM 636 O O . GLY A 1 82 ? 9.589 7.184 22.606 1.00 80.12 82 GLY A O 1
ATOM 637 N N . ARG A 1 83 ? 9.194 5.129 23.424 1.00 77.19 83 ARG A N 1
ATOM 638 C CA . ARG A 1 83 ? 7.903 4.905 22.753 1.00 77.19 83 ARG A CA 1
ATOM 639 C C . ARG A 1 83 ? 6.817 4.511 23.742 1.00 77.19 83 ARG A C 1
ATOM 641 O O . ARG A 1 83 ? 7.081 3.844 24.737 1.00 77.19 83 ARG A O 1
ATOM 648 N N . ASN A 1 84 ? 5.576 4.900 23.464 1.00 81.69 84 ASN A N 1
ATOM 649 C CA . ASN A 1 84 ? 4.412 4.356 24.168 1.00 81.69 84 ASN A CA 1
ATOM 650 C C . ASN A 1 84 ? 3.845 3.126 23.421 1.00 81.69 84 ASN A C 1
ATOM 652 O O . ASN A 1 84 ? 4.343 2.725 22.364 1.00 81.69 84 ASN A O 1
ATOM 656 N N . GLU A 1 85 ? 2.804 2.493 23.971 1.00 78.69 85 GLU A N 1
ATOM 657 C CA . GLU A 1 85 ? 2.161 1.313 23.363 1.00 78.69 85 GLU A CA 1
ATOM 658 C C . GLU A 1 85 ? 1.585 1.623 21.969 1.00 78.69 85 GLU A C 1
ATOM 660 O O . GLU A 1 85 ? 1.670 0.800 21.053 1.00 78.69 85 GLU A O 1
ATOM 665 N N . PHE A 1 86 ? 1.051 2.834 21.789 1.00 77.12 86 PHE A N 1
ATOM 666 C CA . PHE A 1 86 ? 0.507 3.287 20.515 1.00 77.12 86 PHE A CA 1
ATOM 667 C C . PHE A 1 86 ? 1.605 3.362 19.442 1.00 77.12 86 PHE A C 1
ATOM 669 O O . PHE A 1 86 ? 1.436 2.819 18.345 1.00 77.12 86 PHE A O 1
ATOM 676 N N . ASP A 1 87 ? 2.742 3.975 19.772 1.00 76.50 87 ASP A N 1
ATOM 677 C CA . ASP A 1 87 ? 3.899 4.128 18.887 1.00 76.50 87 ASP A CA 1
ATOM 678 C C . ASP A 1 87 ? 4.569 2.788 18.594 1.00 76.50 87 ASP A C 1
ATOM 680 O O . ASP A 1 87 ? 4.900 2.491 17.446 1.00 76.50 87 ASP A O 1
ATOM 684 N N . SER A 1 88 ? 4.701 1.939 19.613 1.00 77.88 88 SER A N 1
ATOM 685 C CA . SER A 1 88 ? 5.290 0.601 19.494 1.00 77.88 88 SER A CA 1
ATOM 686 C C . SER A 1 88 ? 4.519 -0.276 18.511 1.00 77.88 88 SER A C 1
ATOM 688 O O . SER A 1 88 ? 5.111 -1.038 17.748 1.00 77.88 88 SER A O 1
ATOM 690 N N . TYR A 1 89 ? 3.193 -0.139 18.487 1.00 82.38 89 TYR A N 1
ATOM 691 C CA . TYR A 1 89 ? 2.351 -0.871 17.554 1.00 82.38 89 TYR A CA 1
ATOM 692 C C . TYR A 1 89 ? 2.308 -0.227 16.157 1.00 82.38 89 TYR A C 1
ATOM 694 O O . TYR A 1 89 ? 2.389 -0.921 15.140 1.00 82.38 89 TYR A O 1
ATOM 702 N N . ARG A 1 90 ? 2.148 1.103 16.074 1.00 85.50 90 ARG A N 1
ATOM 703 C CA . ARG A 1 90 ? 1.925 1.801 14.795 1.00 85.50 90 ARG A CA 1
ATOM 704 C C . ARG A 1 90 ? 3.212 2.058 14.016 1.00 85.50 90 ARG A C 1
ATOM 706 O O . ARG A 1 90 ? 3.178 1.993 12.787 1.00 85.50 90 ARG A O 1
ATOM 713 N N . GLY A 1 91 ? 4.318 2.324 14.704 1.00 84.69 91 GLY A N 1
ATOM 714 C CA . GLY A 1 91 ? 5.607 2.691 14.115 1.00 84.69 91 GLY A CA 1
ATOM 715 C C . GLY A 1 91 ? 6.095 1.704 13.050 1.00 84.69 91 GLY A C 1
ATOM 716 O O . GLY A 1 91 ? 6.330 2.126 11.919 1.00 84.69 91 GLY A O 1
ATOM 717 N N . PRO A 1 92 ? 6.152 0.388 13.327 1.00 85.19 92 PRO A N 1
ATOM 718 C CA . PRO A 1 92 ? 6.570 -0.613 12.339 1.00 85.19 92 PRO A CA 1
ATOM 719 C C . PRO A 1 92 ? 5.711 -0.646 11.060 1.00 85.19 92 PRO A C 1
ATOM 721 O O . PRO A 1 92 ? 6.227 -0.831 9.952 1.00 85.19 92 PRO A O 1
ATOM 724 N N . LEU A 1 93 ? 4.392 -0.447 11.190 1.00 89.06 93 LEU A N 1
ATOM 725 C CA . LEU A 1 93 ? 3.479 -0.360 10.045 1.00 89.06 93 LEU A CA 1
ATOM 726 C C . LEU A 1 93 ? 3.717 0.927 9.250 1.00 89.06 93 LEU A C 1
ATOM 728 O O . LEU A 1 93 ? 3.798 0.887 8.025 1.00 89.06 93 LEU A O 1
ATOM 732 N N . GLU A 1 94 ? 3.821 2.058 9.942 1.00 90.81 94 GLU A N 1
ATOM 733 C CA . GLU A 1 94 ? 4.085 3.367 9.345 1.00 90.81 94 GLU A CA 1
ATOM 734 C C . GLU A 1 94 ? 5.409 3.368 8.577 1.00 90.81 94 GLU A C 1
ATOM 736 O O . GLU A 1 94 ? 5.442 3.772 7.417 1.00 90.81 94 GLU A O 1
ATOM 741 N N . TYR A 1 95 ? 6.459 2.799 9.165 1.00 86.81 95 TYR A N 1
ATOM 742 C CA . TYR A 1 95 ? 7.752 2.606 8.522 1.00 86.81 95 TYR A CA 1
ATOM 743 C C . TYR A 1 95 ? 7.650 1.734 7.262 1.00 86.81 95 TYR A C 1
ATOM 745 O O . TYR A 1 95 ? 8.076 2.144 6.183 1.00 86.81 95 TYR A O 1
ATOM 753 N N . SER A 1 96 ? 6.984 0.577 7.350 1.00 89.31 96 SER A N 1
ATOM 754 C CA . SER A 1 96 ? 6.782 -0.311 6.193 1.00 89.31 96 SER A CA 1
ATOM 755 C C . SER A 1 96 ? 6.043 0.380 5.039 1.00 89.31 96 SER A C 1
ATOM 757 O O . SER A 1 96 ? 6.358 0.161 3.867 1.00 89.31 96 SER A O 1
ATOM 759 N N . LEU A 1 97 ? 5.058 1.222 5.363 1.00 94.00 97 LEU A N 1
ATOM 760 C CA . LEU A 1 97 ? 4.292 1.993 4.386 1.00 94.00 97 LEU A CA 1
ATOM 761 C C . LEU A 1 97 ? 5.105 3.150 3.799 1.00 94.00 97 LEU A C 1
ATOM 763 O O . LEU A 1 97 ? 5.014 3.383 2.595 1.00 94.00 97 LEU A O 1
ATOM 767 N N . LYS A 1 98 ? 5.912 3.847 4.608 1.00 92.12 98 LYS A N 1
ATOM 768 C CA . LYS A 1 98 ? 6.843 4.883 4.138 1.00 92.12 98 LYS A CA 1
ATOM 769 C C . LYS A 1 98 ? 7.801 4.295 3.106 1.00 92.12 98 LYS A C 1
ATOM 771 O O . LYS A 1 98 ? 7.843 4.786 1.981 1.00 92.12 98 LYS A O 1
ATOM 776 N N . GLU A 1 99 ? 8.460 3.189 3.443 1.00 89.31 99 GLU A N 1
ATOM 777 C CA . GLU A 1 99 ? 9.365 2.471 2.538 1.00 89.31 99 GLU A CA 1
ATOM 778 C C . GLU A 1 99 ? 8.669 2.074 1.232 1.00 89.31 99 GLU A C 1
ATOM 780 O O . GLU A 1 99 ? 9.221 2.211 0.138 1.00 89.31 99 GLU A O 1
ATOM 785 N N . LEU A 1 100 ? 7.426 1.593 1.319 1.00 92.19 100 LEU A N 1
ATOM 786 C CA . LEU A 1 100 ? 6.648 1.229 0.140 1.00 92.19 100 LEU A CA 1
ATOM 787 C C . LEU A 1 100 ? 6.342 2.444 -0.754 1.00 92.19 100 LEU A C 1
ATOM 789 O O . LEU A 1 100 ? 6.466 2.351 -1.978 1.00 92.19 100 LEU A O 1
ATOM 793 N N . LEU A 1 101 ? 5.964 3.581 -0.168 1.00 94.50 101 LEU A N 1
ATOM 794 C CA . LEU A 1 101 ? 5.674 4.815 -0.903 1.00 94.50 101 LEU A CA 1
ATOM 795 C C . LEU A 1 101 ? 6.936 5.424 -1.528 1.00 94.50 101 LEU A C 1
ATOM 797 O O . LEU A 1 101 ? 6.900 5.847 -2.684 1.00 94.50 101 LEU A O 1
ATOM 801 N N . GLU A 1 102 ? 8.057 5.427 -0.811 1.00 90.88 102 GLU A N 1
ATOM 802 C CA . GLU A 1 102 ? 9.339 5.911 -1.328 1.00 90.88 102 GLU A CA 1
ATOM 803 C C . GLU A 1 102 ? 9.875 5.040 -2.466 1.00 90.88 102 GLU A C 1
ATOM 805 O O . GLU A 1 102 ? 10.349 5.570 -3.477 1.00 90.88 102 GLU A O 1
ATOM 810 N N . ASN A 1 103 ? 9.744 3.713 -2.353 1.00 87.88 103 ASN A N 1
ATOM 811 C CA . ASN A 1 103 ? 10.090 2.792 -3.436 1.00 87.88 103 ASN A CA 1
ATOM 812 C C . ASN A 1 103 ? 9.189 3.020 -4.651 1.00 87.88 103 ASN A C 1
ATOM 814 O O . ASN A 1 103 ? 9.687 3.072 -5.774 1.00 87.88 103 ASN A O 1
ATOM 818 N N . SER A 1 104 ? 7.888 3.230 -4.430 1.00 91.94 104 SER A N 1
ATOM 819 C CA . SER A 1 104 ? 6.942 3.543 -5.505 1.00 91.94 104 SER A CA 1
ATOM 820 C C . SER A 1 104 ? 7.354 4.825 -6.235 1.00 91.94 104 SER A C 1
ATOM 822 O O . SER A 1 104 ? 7.521 4.795 -7.448 1.00 91.94 104 SER A O 1
ATOM 824 N N . LEU A 1 105 ? 7.632 5.925 -5.521 1.00 92.00 105 LEU A N 1
ATOM 825 C CA . LEU A 1 105 ? 8.096 7.183 -6.126 1.00 92.00 105 LEU A CA 1
ATOM 826 C C . LEU A 1 105 ? 9.432 7.023 -6.865 1.00 92.00 105 LEU A C 1
ATOM 828 O O . LEU A 1 105 ? 9.562 7.442 -8.017 1.00 92.00 105 LEU A O 1
ATOM 832 N N . THR A 1 106 ? 10.423 6.403 -6.219 1.00 90.06 106 THR A N 1
ATOM 833 C CA . THR A 1 106 ? 11.768 6.257 -6.791 1.00 90.06 106 THR A CA 1
ATOM 834 C C . THR A 1 106 ? 11.746 5.404 -8.051 1.00 90.06 106 THR A C 1
ATOM 836 O O . THR A 1 106 ? 12.366 5.746 -9.056 1.00 90.06 106 THR A O 1
ATOM 839 N N . HIS A 1 107 ? 11.063 4.261 -8.000 1.00 89.31 107 HIS A N 1
ATOM 840 C CA . HIS A 1 107 ? 11.021 3.323 -9.111 1.00 89.31 107 HIS A CA 1
ATOM 841 C C . HIS A 1 107 ? 10.122 3.818 -10.228 1.00 89.31 107 HIS A C 1
ATOM 843 O O . HIS A 1 107 ? 10.524 3.723 -11.383 1.00 89.31 107 HIS A O 1
ATOM 849 N N . ALA A 1 108 ? 8.973 4.420 -9.908 1.00 90.69 108 ALA A N 1
ATOM 850 C CA . ALA A 1 108 ? 8.075 4.955 -10.920 1.00 90.69 108 ALA A CA 1
ATOM 851 C C . ALA A 1 108 ? 8.775 5.959 -11.847 1.00 90.69 108 ALA A C 1
ATOM 853 O O . ALA A 1 108 ? 8.488 5.984 -13.042 1.00 90.69 108 ALA A O 1
ATOM 854 N N . ARG A 1 109 ? 9.738 6.721 -11.308 1.00 92.06 109 ARG A N 1
ATOM 855 C CA . ARG A 1 109 ? 10.500 7.751 -12.027 1.00 92.06 109 ARG A CA 1
ATOM 856 C C . ARG A 1 109 ? 11.678 7.251 -12.861 1.00 92.06 109 ARG A C 1
ATOM 858 O O . ARG A 1 109 ? 12.309 8.039 -13.570 1.00 92.06 109 ARG A O 1
ATOM 865 N N . ARG A 1 110 ? 11.998 5.957 -12.802 1.00 88.00 110 ARG A N 1
ATOM 866 C CA . ARG A 1 110 ? 13.059 5.364 -13.629 1.00 88.00 110 ARG A CA 1
ATOM 867 C C . ARG A 1 110 ? 12.653 5.335 -15.107 1.00 88.00 110 ARG A C 1
ATOM 869 O O . ARG A 1 110 ? 11.528 5.654 -15.480 1.00 88.00 110 ARG A O 1
ATOM 876 N N . GLU A 1 111 ? 13.607 4.977 -15.968 1.00 88.19 111 GLU A N 1
ATOM 877 C CA . GLU A 1 111 ? 13.404 4.884 -17.424 1.00 88.19 111 GLU A CA 1
ATOM 878 C C . GLU A 1 111 ? 12.840 6.177 -18.056 1.00 88.19 111 GLU A C 1
ATOM 880 O O . GLU A 1 111 ? 12.034 6.133 -18.982 1.00 88.19 111 GLU A O 1
ATOM 885 N N . GLY A 1 112 ? 13.264 7.342 -17.549 1.00 86.50 112 GLY A N 1
ATOM 886 C CA . GLY A 1 112 ? 12.913 8.650 -18.112 1.00 86.50 112 GLY A CA 1
ATOM 887 C C . GLY A 1 112 ? 11.545 9.204 -17.698 1.00 86.50 112 GLY A C 1
ATOM 888 O O . GLY A 1 112 ? 11.106 10.194 -18.275 1.00 86.50 112 GLY A O 1
ATOM 889 N N . ARG A 1 113 ? 10.878 8.613 -16.700 1.00 89.88 113 ARG A N 1
ATOM 890 C CA . ARG A 1 113 ? 9.533 9.008 -16.241 1.00 89.88 113 ARG A CA 1
ATOM 891 C C . ARG A 1 113 ? 9.560 10.001 -15.076 1.00 89.88 113 ARG A C 1
ATOM 893 O O . ARG A 1 113 ? 8.919 9.788 -14.053 1.00 89.88 113 ARG A O 1
ATOM 900 N N . GLY A 1 114 ? 10.333 11.080 -15.193 1.00 89.56 114 GLY A N 1
ATOM 901 C CA . GLY A 1 114 ? 10.564 12.020 -14.083 1.00 89.56 114 GLY A CA 1
ATOM 902 C C . GLY A 1 114 ? 9.297 12.675 -13.505 1.00 89.56 114 GLY A C 1
ATOM 903 O O . GLY A 1 114 ? 9.292 13.085 -12.348 1.00 89.56 114 GLY A O 1
ATOM 904 N N . ASP A 1 115 ? 8.216 12.731 -14.281 1.00 92.69 115 ASP A N 1
ATOM 905 C CA . ASP A 1 115 ? 6.901 13.263 -13.913 1.00 92.69 115 ASP A CA 1
ATOM 906 C C . ASP A 1 115 ? 5.958 12.224 -13.278 1.00 92.69 115 ASP A C 1
ATOM 908 O O . ASP A 1 115 ? 4.816 12.551 -12.941 1.00 92.69 115 ASP A O 1
ATOM 912 N N . ALA A 1 116 ? 6.417 10.981 -13.093 1.00 94.94 116 ALA A N 1
ATOM 913 C CA . ALA A 1 116 ? 5.627 9.950 -12.442 1.00 94.94 116 ALA A CA 1
ATOM 914 C C . ALA A 1 116 ? 5.269 10.341 -11.000 1.00 94.94 116 ALA A C 1
ATOM 916 O O . ALA A 1 116 ? 6.057 10.957 -10.271 1.00 94.94 116 ALA A O 1
ATOM 917 N N . ALA A 1 117 ? 4.062 9.952 -10.604 1.00 95.69 117 ALA A N 1
ATOM 918 C CA . ALA A 1 117 ? 3.458 10.218 -9.313 1.00 95.69 117 ALA A CA 1
ATOM 919 C C . ALA A 1 117 ? 2.815 8.944 -8.757 1.00 95.69 117 ALA A C 1
ATOM 921 O O . ALA A 1 117 ? 2.585 7.967 -9.475 1.00 95.69 117 ALA A O 1
ATOM 922 N N . VAL A 1 118 ? 2.511 8.979 -7.464 1.00 97.12 118 VAL A N 1
ATOM 923 C CA . VAL A 1 118 ? 1.864 7.885 -6.744 1.00 97.12 118 VAL A CA 1
ATOM 924 C C . VAL A 1 118 ? 0.549 8.395 -6.167 1.00 97.12 118 VAL A C 1
ATOM 926 O O . VAL A 1 118 ? 0.484 9.474 -5.585 1.00 97.12 118 VAL A O 1
ATOM 929 N N . TRP A 1 119 ? -0.509 7.612 -6.308 1.00 97.75 119 TRP A N 1
ATOM 930 C CA . TRP A 1 119 ? -1.808 7.836 -5.696 1.00 97.75 119 TRP A CA 1
ATOM 931 C C . TRP A 1 119 ? -2.048 6.782 -4.630 1.00 97.75 119 TRP A C 1
ATOM 933 O O . TRP A 1 119 ? -1.758 5.602 -4.825 1.00 97.75 119 TRP A O 1
ATOM 943 N N . LEU A 1 120 ? -2.618 7.207 -3.510 1.00 98.12 120 LEU A N 1
ATOM 944 C CA . LEU A 1 120 ? -2.974 6.324 -2.409 1.00 98.12 120 LEU A CA 1
ATOM 945 C C . LEU A 1 120 ? -4.359 6.634 -1.860 1.00 98.12 120 LEU A C 1
ATOM 947 O O . LEU A 1 120 ? -4.832 7.769 -1.909 1.00 98.12 120 LEU A O 1
ATOM 951 N N . THR A 1 121 ? -5.003 5.614 -1.306 1.00 98.38 121 THR A N 1
ATOM 952 C CA . THR A 1 121 ? -6.252 5.741 -0.552 1.00 98.38 121 THR A CA 1
ATOM 953 C C . THR A 1 121 ? -6.385 4.580 0.425 1.00 98.38 121 THR A C 1
ATOM 955 O O . THR A 1 121 ? -5.832 3.503 0.204 1.00 98.38 121 THR A O 1
ATOM 958 N N . CYS A 1 122 ? -7.131 4.779 1.507 1.00 98.50 122 CYS A N 1
ATOM 959 C CA . CYS A 1 122 ? -7.446 3.732 2.468 1.00 98.50 122 CYS A CA 1
ATOM 960 C C . CYS A 1 122 ? -8.863 3.918 2.996 1.00 98.50 122 CYS A C 1
ATOM 962 O O . CYS A 1 122 ? -9.283 5.037 3.263 1.00 98.50 122 CYS A O 1
ATOM 964 N N . GLN A 1 123 ? -9.599 2.830 3.190 1.00 97.94 123 GLN A N 1
ATOM 965 C CA . GLN A 1 123 ? -10.930 2.856 3.772 1.00 97.94 123 GLN A CA 1
ATOM 966 C C . GLN A 1 123 ? -11.174 1.624 4.645 1.00 97.94 123 GLN A C 1
ATOM 968 O O . GLN A 1 123 ? -10.969 0.486 4.225 1.00 97.94 123 GLN A O 1
ATOM 973 N N . PHE A 1 124 ? -11.686 1.859 5.850 1.00 97.88 124 PHE A N 1
ATOM 974 C CA . PHE A 1 124 ? -12.243 0.831 6.717 1.00 97.88 124 PHE A CA 1
ATOM 975 C C . PHE A 1 124 ? -13.758 0.719 6.518 1.00 97.88 124 PHE A C 1
ATOM 977 O O . PHE A 1 124 ? -14.483 1.720 6.531 1.00 97.88 124 PHE A O 1
ATOM 984 N N . TYR A 1 125 ? -14.236 -0.516 6.383 1.00 97.00 125 TYR A N 1
ATOM 985 C CA . TYR A 1 125 ? -15.638 -0.892 6.234 1.00 97.00 125 TYR A CA 1
ATOM 986 C C . TYR A 1 125 ? -16.116 -1.610 7.508 1.00 97.00 125 TYR A C 1
ATOM 988 O O . TYR A 1 125 ? -15.958 -2.828 7.603 1.00 97.00 125 TYR A O 1
ATOM 996 N N . PRO A 1 126 ? -16.744 -0.904 8.476 1.00 95.06 126 PRO A N 1
ATOM 997 C CA . PRO A 1 126 ? -17.048 -1.465 9.796 1.00 95.06 126 PRO A CA 1
ATOM 998 C C . PRO A 1 126 ? -17.917 -2.721 9.757 1.00 95.06 126 PRO A C 1
ATOM 1000 O O . PRO A 1 126 ? -17.625 -3.692 10.437 1.00 95.06 126 PRO A O 1
ATOM 1003 N N . LYS A 1 127 ? -18.947 -2.738 8.900 1.00 96.62 127 LYS A N 1
ATOM 1004 C CA . LYS A 1 127 ? -19.861 -3.886 8.763 1.00 96.62 127 LYS A CA 1
ATOM 1005 C C . LYS A 1 127 ? -19.170 -5.167 8.284 1.00 96.62 127 LYS A C 1
ATOM 1007 O O . LYS A 1 127 ? -19.701 -6.246 8.498 1.00 96.62 127 LYS A O 1
ATOM 1012 N N . LEU A 1 128 ? -18.042 -5.030 7.590 1.00 97.12 128 LEU A N 1
ATOM 1013 C CA . LEU A 1 128 ? -17.266 -6.146 7.049 1.00 97.12 128 LEU A CA 1
ATOM 1014 C C . LEU A 1 128 ? -15.997 -6.411 7.862 1.00 97.12 128 LEU A C 1
ATOM 1016 O O . LEU A 1 128 ? -15.251 -7.319 7.516 1.00 97.12 128 LEU A O 1
ATOM 1020 N N . ASN A 1 129 ? -15.719 -5.579 8.871 1.00 96.62 129 ASN A N 1
ATOM 1021 C CA . ASN A 1 129 ? -14.446 -5.541 9.579 1.00 96.62 129 ASN A CA 1
ATOM 1022 C C . ASN A 1 129 ? -13.221 -5.529 8.633 1.00 96.62 129 ASN A C 1
ATOM 1024 O O . ASN A 1 129 ? -12.185 -6.129 8.905 1.00 96.62 129 ASN A O 1
ATOM 1028 N N . LEU A 1 130 ? -13.350 -4.852 7.489 1.00 98.06 130 LEU A N 1
ATOM 1029 C CA . LEU A 1 130 ? -12.398 -4.937 6.384 1.00 98.06 130 LEU A CA 1
ATOM 1030 C C . LEU A 1 130 ? -11.714 -3.593 6.168 1.00 98.06 130 LEU A C 1
ATOM 1032 O O . LEU A 1 130 ? -12.384 -2.587 5.927 1.00 98.06 130 LEU A O 1
ATOM 1036 N N . VAL A 1 131 ? -10.387 -3.582 6.190 1.00 98.25 131 VAL A N 1
ATOM 1037 C CA . VAL A 1 131 ? -9.585 -2.469 5.677 1.00 98.25 131 VAL A CA 1
ATOM 1038 C C . VAL A 1 131 ? -9.239 -2.752 4.224 1.00 98.25 131 VAL A C 1
ATOM 1040 O O . VAL A 1 131 ? -8.874 -3.875 3.875 1.00 98.25 131 VAL A O 1
ATOM 1043 N N . ARG A 1 132 ? -9.348 -1.732 3.373 1.00 98.50 132 ARG A N 1
ATOM 1044 C CA . ARG A 1 132 ? -8.798 -1.736 2.017 1.00 98.50 132 ARG A CA 1
ATOM 1045 C C . ARG A 1 132 ? -7.915 -0.520 1.825 1.00 98.50 132 ARG A C 1
ATOM 1047 O O . ARG A 1 132 ? -8.354 0.588 2.109 1.00 98.50 132 ARG A O 1
ATOM 1054 N N . MET A 1 133 ? -6.720 -0.731 1.302 1.00 98.44 133 MET A N 1
ATOM 1055 C CA . MET A 1 133 ? -5.803 0.325 0.889 1.00 98.44 133 MET A CA 1
ATOM 1056 C C . MET A 1 133 ? -5.375 0.066 -0.551 1.00 98.44 133 MET A C 1
ATOM 1058 O O . MET A 1 133 ? -5.227 -1.085 -0.951 1.00 98.44 133 MET A O 1
ATOM 1062 N N . ALA A 1 134 ? -5.182 1.126 -1.325 1.00 98.31 134 ALA A N 1
ATOM 1063 C CA . ALA A 1 134 ? -4.579 1.046 -2.646 1.00 98.31 134 ALA A CA 1
ATOM 1064 C C . ALA A 1 134 ? -3.411 2.026 -2.742 1.00 98.31 134 ALA A C 1
ATOM 1066 O O . ALA A 1 134 ? -3.522 3.151 -2.254 1.00 98.31 134 ALA A O 1
ATOM 1067 N N . ILE A 1 135 ? -2.330 1.589 -3.381 1.00 98.12 135 ILE A N 1
ATOM 1068 C CA . ILE A 1 135 ? -1.197 2.407 -3.819 1.00 98.12 135 ILE A CA 1
ATOM 1069 C C . ILE A 1 135 ? -1.028 2.141 -5.313 1.00 98.12 135 ILE A C 1
ATOM 1071 O O . ILE A 1 135 ? -1.004 0.987 -5.736 1.00 98.12 135 ILE A O 1
ATOM 1075 N N . VAL A 1 136 ? -0.993 3.196 -6.117 1.00 97.56 136 VAL A N 1
ATOM 1076 C CA . VAL A 1 136 ? -0.983 3.122 -7.581 1.00 97.56 136 VAL A CA 1
ATOM 1077 C C . VAL A 1 136 ? 0.001 4.153 -8.106 1.00 97.56 136 VAL A C 1
ATOM 1079 O O . VAL A 1 136 ? -0.135 5.323 -7.774 1.00 97.56 136 VAL A O 1
ATOM 1082 N N . ASP A 1 137 ? 0.953 3.763 -8.944 1.00 96.94 137 ASP A N 1
ATOM 1083 C CA . ASP A 1 137 ? 1.838 4.697 -9.647 1.00 96.94 137 ASP A CA 1
ATOM 1084 C C . ASP A 1 137 ? 1.627 4.646 -11.160 1.00 96.94 137 ASP A C 1
ATOM 1086 O O . ASP A 1 137 ? 1.166 3.647 -11.697 1.00 96.94 137 ASP A O 1
ATOM 1090 N N . ASN A 1 138 ? 1.965 5.719 -11.872 1.00 95.56 138 ASN A N 1
ATOM 1091 C CA . ASN A 1 138 ? 1.936 5.771 -13.341 1.00 95.56 138 ASN A CA 1
ATOM 1092 C C . ASN A 1 138 ? 3.337 5.601 -13.967 1.00 95.56 138 ASN A C 1
ATOM 1094 O O . ASN A 1 138 ? 3.625 6.150 -15.035 1.00 95.56 138 ASN A O 1
ATOM 1098 N N . GLY A 1 139 ? 4.209 4.871 -13.277 1.00 95.31 139 GLY A N 1
ATOM 1099 C CA . GLY A 1 139 ? 5.635 4.775 -13.532 1.00 95.31 139 GLY A CA 1
ATOM 1100 C C . GLY A 1 139 ? 6.045 3.815 -14.639 1.00 95.31 139 GLY A C 1
ATOM 1101 O O . GLY A 1 139 ? 5.414 3.763 -15.696 1.00 95.31 139 GLY A O 1
ATOM 1102 N N . CYS A 1 140 ? 7.177 3.129 -14.429 1.00 93.56 140 CYS A N 1
ATOM 1103 C CA . CYS A 1 140 ? 7.765 2.172 -15.376 1.00 93.56 140 CYS A CA 1
ATOM 1104 C C . CYS A 1 140 ? 7.453 0.695 -15.070 1.00 93.56 140 CYS A C 1
ATOM 1106 O O . CYS A 1 140 ? 7.708 -0.163 -15.917 1.00 93.56 140 CYS A O 1
ATOM 1108 N N . GLY A 1 141 ? 6.915 0.395 -13.884 1.00 94.75 141 GLY A N 1
ATOM 1109 C CA . GLY A 1 141 ? 6.497 -0.951 -13.500 1.00 94.75 141 GLY A CA 1
ATOM 1110 C C . GLY A 1 141 ? 7.652 -1.847 -13.046 1.00 94.75 141 GLY A C 1
ATOM 1111 O O . GLY A 1 141 ? 8.831 -1.515 -13.198 1.00 94.75 141 GLY A O 1
ATOM 1112 N N . PHE A 1 142 ? 7.323 -3.016 -12.486 1.00 94.38 142 PHE A N 1
ATOM 1113 C CA . PHE A 1 142 ? 8.327 -3.903 -11.883 1.00 94.38 142 PHE A CA 1
ATOM 1114 C C . PHE A 1 142 ? 9.321 -4.470 -12.888 1.00 94.38 142 PHE A C 1
ATOM 1116 O O . PHE A 1 142 ? 10.514 -4.517 -12.597 1.00 94.38 142 PHE A O 1
ATOM 1123 N N . LEU A 1 143 ? 8.859 -4.878 -14.074 1.00 93.94 143 LEU A N 1
ATOM 1124 C CA . LEU A 1 143 ? 9.738 -5.484 -15.076 1.00 93.94 143 LEU A CA 1
ATOM 1125 C C . LEU A 1 143 ? 10.845 -4.515 -15.502 1.00 93.94 143 LEU A C 1
ATOM 1127 O O . LEU A 1 143 ? 12.005 -4.908 -15.580 1.00 93.94 143 LEU A O 1
ATOM 1131 N N . ALA A 1 144 ? 10.509 -3.243 -15.721 1.00 91.75 144 ALA A N 1
ATOM 1132 C CA . ALA A 1 144 ? 11.499 -2.227 -16.051 1.00 91.75 144 ALA A CA 1
ATOM 1133 C C . ALA A 1 144 ? 12.472 -1.983 -14.886 1.00 91.75 144 ALA A C 1
ATOM 1135 O O . ALA A 1 144 ? 13.682 -1.933 -15.100 1.00 91.75 144 ALA A O 1
ATOM 1136 N N . THR A 1 145 ? 11.958 -1.909 -13.654 1.00 89.12 145 THR A N 1
ATOM 1137 C CA . THR A 1 145 ? 12.764 -1.720 -12.439 1.00 89.12 145 THR A CA 1
ATOM 1138 C C . THR A 1 145 ? 13.745 -2.867 -12.193 1.00 89.12 145 THR A C 1
ATOM 1140 O O . THR A 1 145 ? 14.882 -2.617 -11.789 1.00 89.12 145 THR A O 1
ATOM 1143 N N . LEU A 1 146 ? 13.327 -4.110 -12.449 1.00 89.44 146 LEU A N 1
ATOM 1144 C CA . LEU A 1 146 ? 14.056 -5.331 -12.091 1.00 89.44 146 LEU A CA 1
ATOM 1145 C C . LEU A 1 146 ? 14.756 -6.017 -13.271 1.00 89.44 146 LEU A C 1
ATOM 1147 O O . LEU A 1 146 ? 15.386 -7.049 -13.067 1.00 89.44 146 LEU A O 1
ATOM 1151 N N . ARG A 1 147 ? 14.709 -5.464 -14.492 1.00 87.56 147 ARG A N 1
ATOM 1152 C CA . ARG A 1 147 ? 15.230 -6.112 -15.720 1.00 87.56 147 ARG A CA 1
ATOM 1153 C C . ARG A 1 147 ? 16.678 -6.619 -15.644 1.00 87.56 147 ARG A C 1
ATOM 1155 O O . ARG A 1 147 ? 17.049 -7.526 -16.387 1.00 87.56 147 ARG A O 1
ATOM 1162 N N . ASN A 1 148 ? 17.484 -6.003 -14.778 1.00 84.25 148 ASN A N 1
ATOM 1163 C CA . ASN A 1 148 ? 18.899 -6.315 -14.570 1.00 84.25 148 ASN A CA 1
ATOM 1164 C C . ASN A 1 148 ? 19.167 -7.007 -13.219 1.00 84.25 148 ASN A C 1
ATOM 1166 O O . ASN A 1 148 ? 20.326 -7.209 -12.865 1.00 84.25 148 ASN A O 1
ATOM 1170 N N . HIS A 1 149 ? 18.130 -7.328 -12.441 1.00 84.50 149 HIS A N 1
ATOM 1171 C CA . HIS A 1 149 ? 18.275 -7.936 -11.123 1.00 84.50 149 HIS A CA 1
ATOM 1172 C C . HIS A 1 149 ? 18.502 -9.458 -11.247 1.00 84.50 149 HIS A C 1
ATOM 1174 O O . HIS A 1 149 ? 17.749 -10.107 -11.973 1.00 84.50 149 HIS A O 1
ATOM 1180 N N . PRO A 1 150 ? 19.474 -10.062 -10.528 1.00 83.62 150 PRO A N 1
ATOM 1181 C CA . PRO A 1 150 ? 19.786 -11.497 -10.637 1.00 83.62 150 PRO A CA 1
ATOM 1182 C C . PRO A 1 150 ? 18.619 -12.446 -10.321 1.00 83.62 150 PRO A C 1
ATOM 1184 O O . PRO A 1 150 ? 18.549 -13.542 -10.866 1.00 83.62 150 PRO A O 1
ATOM 1187 N N . GLU A 1 151 ? 17.702 -12.016 -9.451 1.00 81.88 151 GLU A N 1
ATOM 1188 C CA . GLU A 1 151 ? 16.491 -12.772 -9.078 1.00 81.88 151 GLU A CA 1
ATOM 1189 C C . GLU A 1 151 ? 15.435 -12.850 -10.191 1.00 81.88 151 GLU A C 1
ATOM 1191 O O . GLU A 1 151 ? 14.498 -13.642 -10.088 1.00 81.88 151 GLU A O 1
ATOM 1196 N N . LEU A 1 152 ? 15.553 -12.026 -11.238 1.00 87.38 152 LEU A N 1
ATOM 1197 C CA . LEU A 1 152 ? 14.648 -12.062 -12.379 1.00 87.38 152 LEU A CA 1
ATOM 1198 C C . LEU A 1 152 ? 15.197 -13.020 -13.441 1.00 87.38 152 LEU A C 1
ATOM 1200 O O . LEU A 1 152 ? 15.882 -12.608 -14.378 1.00 87.38 152 LEU A O 1
ATOM 1204 N N . HIS A 1 153 ? 14.893 -14.306 -13.280 1.00 81.88 153 HIS A N 1
ATOM 1205 C CA . HIS A 1 153 ? 15.300 -15.343 -14.231 1.00 81.88 153 HIS A CA 1
ATOM 1206 C C . HIS A 1 153 ? 14.584 -15.188 -15.579 1.00 81.88 153 HIS A C 1
ATOM 1208 O O . HIS A 1 153 ? 15.235 -15.152 -16.622 1.00 81.88 153 HIS A O 1
ATOM 1214 N N . ASP A 1 154 ? 13.263 -15.001 -15.536 1.00 89.19 154 ASP A N 1
ATOM 1215 C CA . ASP A 1 154 ? 12.424 -14.802 -16.714 1.00 89.19 154 ASP A CA 1
ATOM 1216 C C . ASP A 1 154 ? 11.933 -13.358 -16.793 1.00 89.19 154 ASP A C 1
ATOM 1218 O O . ASP A 1 154 ? 11.329 -12.821 -15.865 1.00 89.19 154 ASP A O 1
ATOM 1222 N N . ARG A 1 155 ? 12.160 -12.709 -17.939 1.00 90.56 155 ARG A N 1
ATOM 1223 C CA . ARG A 1 155 ? 11.836 -11.288 -18.158 1.00 90.56 155 ARG A CA 1
ATOM 1224 C C . ARG A 1 155 ? 10.370 -11.073 -18.531 1.00 90.56 155 ARG A C 1
ATOM 1226 O O . ARG A 1 155 ? 10.060 -10.467 -19.552 1.00 90.56 155 ARG A O 1
ATOM 1233 N N . THR A 1 156 ? 9.478 -11.576 -17.690 1.00 93.50 156 THR A N 1
ATOM 1234 C CA . THR A 1 156 ? 8.029 -11.381 -17.806 1.00 93.50 156 THR A CA 1
ATOM 1235 C C . THR A 1 156 ? 7.531 -10.475 -16.686 1.00 93.50 156 THR A C 1
ATOM 1237 O O . THR A 1 156 ? 8.170 -10.345 -15.638 1.00 93.50 156 THR A O 1
ATOM 1240 N N . HIS A 1 157 ? 6.380 -9.834 -16.888 1.00 95.06 157 HIS A N 1
ATOM 1241 C CA . HIS A 1 157 ? 5.790 -8.980 -15.859 1.00 95.06 157 HIS A CA 1
ATOM 1242 C C . HIS A 1 157 ? 5.403 -9.766 -14.609 1.00 95.06 157 HIS A C 1
ATOM 1244 O O . HIS A 1 157 ? 5.624 -9.284 -13.499 1.00 95.06 157 HIS A O 1
ATOM 1250 N N . LEU A 1 158 ? 4.887 -10.985 -14.784 1.00 94.50 158 LEU A N 1
ATOM 1251 C CA . LEU A 1 158 ? 4.523 -11.838 -13.665 1.00 94.50 158 LEU A CA 1
ATOM 1252 C C . LEU A 1 158 ? 5.743 -12.215 -12.812 1.00 94.50 158 LEU A C 1
ATOM 1254 O O . LEU A 1 158 ? 5.737 -11.981 -11.605 1.00 94.50 158 LEU A O 1
ATOM 1258 N N . HIS A 1 159 ? 6.822 -12.695 -13.434 1.00 93.19 159 HIS A N 1
ATOM 1259 C CA . HIS A 1 159 ? 8.046 -13.034 -12.701 1.00 93.19 159 HIS A CA 1
ATOM 1260 C C . HIS A 1 159 ? 8.682 -11.807 -12.033 1.00 93.19 159 HIS A C 1
ATOM 1262 O O . HIS A 1 159 ? 9.276 -11.927 -10.964 1.00 93.19 159 HIS A O 1
ATOM 1268 N N . ALA A 1 160 ? 8.528 -10.610 -12.611 1.00 94.31 160 ALA A N 1
ATOM 1269 C CA . ALA A 1 160 ? 8.969 -9.377 -11.966 1.00 94.31 160 ALA A CA 1
ATOM 1270 C C . ALA A 1 160 ? 8.157 -9.045 -10.702 1.00 94.31 160 ALA A C 1
ATOM 1272 O O . ALA A 1 160 ? 8.744 -8.607 -9.714 1.00 94.31 160 ALA A O 1
ATOM 1273 N N . ILE A 1 161 ? 6.840 -9.286 -10.696 1.00 93.75 161 ILE A N 1
ATOM 1274 C CA . ILE A 1 161 ? 6.004 -9.145 -9.490 1.00 93.75 161 ILE A CA 1
ATOM 1275 C C . ILE A 1 161 ? 6.452 -10.142 -8.411 1.00 93.75 161 ILE A C 1
ATOM 1277 O O . ILE A 1 161 ? 6.652 -9.762 -7.259 1.00 93.75 161 ILE A O 1
ATOM 1281 N N . GLU A 1 162 ? 6.650 -11.406 -8.783 1.00 91.75 162 GLU A N 1
ATOM 1282 C CA . GLU A 1 162 ? 7.071 -12.460 -7.853 1.00 91.75 162 GLU A CA 1
ATOM 1283 C C . GLU A 1 162 ? 8.474 -12.200 -7.287 1.00 91.75 162 GLU A C 1
ATOM 1285 O O . GLU A 1 162 ? 8.708 -12.382 -6.092 1.00 91.75 162 GLU A O 1
ATOM 1290 N N . ALA A 1 163 ? 9.399 -11.700 -8.113 1.00 90.69 163 ALA A N 1
ATOM 1291 C CA . ALA A 1 163 ? 10.718 -11.274 -7.663 1.00 90.69 163 ALA A CA 1
ATOM 1292 C C . ALA A 1 163 ? 10.631 -10.086 -6.690 1.00 90.69 163 ALA A C 1
ATOM 1294 O O . ALA A 1 163 ? 11.308 -10.103 -5.667 1.00 90.69 163 ALA A O 1
ATOM 1295 N N . ALA A 1 164 ? 9.777 -9.088 -6.951 1.00 89.19 164 ALA A N 1
ATOM 1296 C CA . ALA A 1 164 ? 9.609 -7.920 -6.078 1.00 89.19 164 ALA A CA 1
ATOM 1297 C C . ALA A 1 164 ? 9.076 -8.269 -4.673 1.00 89.19 164 ALA A C 1
ATOM 1299 O O . ALA A 1 164 ? 9.345 -7.540 -3.718 1.00 89.19 164 ALA A O 1
ATOM 1300 N N . LEU A 1 165 ? 8.334 -9.375 -4.542 1.00 87.88 165 LEU A N 1
ATOM 1301 C CA . LEU A 1 165 ? 7.826 -9.891 -3.266 1.00 87.88 165 LEU A CA 1
ATOM 1302 C C . LEU A 1 165 ? 8.887 -10.607 -2.420 1.00 87.88 165 LEU A C 1
ATOM 1304 O O . LEU A 1 165 ? 8.640 -10.889 -1.245 1.00 87.88 165 LEU A O 1
ATOM 1308 N N . LYS A 1 166 ? 10.054 -10.924 -2.991 1.00 82.94 166 LYS A N 1
ATOM 1309 C CA . LYS A 1 166 ? 11.165 -11.487 -2.225 1.00 82.94 166 LYS A CA 1
ATOM 1310 C C . LYS A 1 166 ? 11.822 -10.377 -1.386 1.00 82.94 166 LYS A C 1
ATOM 1312 O O . LYS A 1 166 ? 12.043 -9.273 -1.897 1.00 82.94 166 LYS A O 1
ATOM 1317 N N . PRO A 1 167 ? 12.184 -10.658 -0.119 1.00 72.12 167 PRO A N 1
ATOM 1318 C CA . PRO A 1 167 ? 12.862 -9.685 0.730 1.00 72.12 167 PRO A CA 1
ATOM 1319 C C . PRO A 1 167 ? 14.099 -9.096 0.042 1.00 72.12 167 PRO A C 1
ATOM 1321 O O . PRO A 1 167 ? 14.887 -9.833 -0.549 1.00 72.12 167 PRO A O 1
ATOM 1324 N N . ARG A 1 168 ? 14.289 -7.775 0.160 1.00 70.06 168 ARG A N 1
ATOM 1325 C CA . ARG A 1 168 ? 15.486 -7.052 -0.307 1.00 70.06 168 ARG A CA 1
ATOM 1326 C C . ARG A 1 168 ? 15.728 -7.069 -1.834 1.00 70.06 168 ARG A C 1
ATOM 1328 O O . ARG A 1 168 ? 16.819 -6.717 -2.280 1.00 70.06 168 ARG A O 1
ATOM 1335 N N . VAL A 1 169 ? 14.735 -7.443 -2.653 1.00 65.38 169 VAL A N 1
ATOM 1336 C CA . VAL A 1 169 ? 14.854 -7.434 -4.132 1.00 65.38 169 VAL A CA 1
ATOM 1337 C C . VAL A 1 169 ? 14.476 -6.088 -4.747 1.00 65.38 169 VAL A C 1
ATOM 1339 O O . VAL A 1 169 ? 15.120 -5.629 -5.687 1.00 65.38 169 VAL A O 1
ATOM 1342 N N . SER A 1 170 ? 13.478 -5.401 -4.188 1.00 57.56 170 SER A N 1
ATOM 1343 C CA . SER A 1 170 ? 13.078 -4.058 -4.639 1.00 57.56 170 SER A CA 1
ATOM 1344 C C . SER A 1 170 ? 13.963 -2.933 -4.065 1.00 57.56 170 SER A C 1
ATOM 1346 O O . SER A 1 170 ? 13.539 -1.785 -4.022 1.00 57.56 170 SER A O 1
ATOM 1348 N N . CYS A 1 171 ? 15.173 -3.227 -3.578 1.00 58.81 171 CYS A N 1
ATOM 1349 C CA . CYS A 1 171 ? 16.067 -2.222 -2.991 1.00 58.81 171 CYS A CA 1
ATOM 1350 C C . CYS A 1 171 ? 16.638 -1.243 -4.028 1.00 58.81 171 CYS A C 1
ATOM 1352 O O . CYS A 1 171 ? 17.018 -1.621 -5.142 1.00 58.81 171 CYS A O 1
ATOM 1354 N N . ASN A 1 172 ? 16.881 -0.003 -3.602 1.00 54.12 172 ASN A N 1
ATOM 1355 C CA . ASN A 1 172 ? 17.790 0.911 -4.295 1.00 54.12 172 ASN A CA 1
ATOM 1356 C C . ASN A 1 172 ? 19.261 0.550 -3.987 1.00 54.12 172 ASN A C 1
ATOM 1358 O O . ASN A 1 172 ? 19.930 1.259 -3.251 1.00 54.12 172 ASN A O 1
ATOM 1362 N N . ARG A 1 173 ? 19.820 -0.517 -4.576 1.00 48.44 173 ARG A N 1
ATOM 1363 C CA . ARG A 1 173 ? 21.270 -0.835 -4.466 1.00 48.44 173 ARG A CA 1
ATOM 1364 C C . ARG A 1 173 ? 22.141 -0.060 -5.469 1.00 48.44 173 ARG A C 1
ATOM 1366 O O . ARG A 1 173 ? 22.979 -0.635 -6.158 1.00 48.44 173 ARG A O 1
ATOM 1373 N N . GLY A 1 174 ? 21.875 1.231 -5.648 1.00 40.47 174 GLY A N 1
ATOM 1374 C CA . GLY A 1 174 ? 22.566 2.064 -6.640 1.00 40.47 174 GLY A CA 1
ATOM 1375 C C . GLY A 1 174 ? 23.680 2.916 -6.032 1.00 40.47 174 GLY A C 1
ATOM 1376 O O . GLY A 1 174 ? 23.576 3.330 -4.885 1.00 40.47 174 GLY A O 1
ATOM 1377 N N . ALA A 1 175 ? 24.681 3.294 -6.837 1.00 35.66 175 ALA A N 1
ATOM 1378 C CA . ALA A 1 175 ? 25.721 4.263 -6.457 1.00 35.66 175 ALA A CA 1
ATOM 1379 C C . ALA A 1 175 ? 25.152 5.604 -5.937 1.00 35.66 175 ALA A C 1
ATOM 1381 O O . ALA A 1 175 ? 25.800 6.293 -5.162 1.00 35.66 175 ALA A O 1
ATOM 1382 N N . MET A 1 176 ? 23.920 5.957 -6.324 1.00 36.81 176 MET A N 1
ATOM 1383 C CA . MET A 1 176 ? 23.203 7.131 -5.814 1.00 36.81 176 MET A CA 1
ATOM 1384 C C . MET A 1 176 ? 22.653 6.955 -4.388 1.00 36.81 176 MET A C 1
ATOM 1386 O O . MET A 1 176 ? 22.555 7.947 -3.679 1.00 36.81 176 MET A O 1
ATOM 1390 N N . ALA A 1 177 ? 22.350 5.732 -3.935 1.00 41.66 177 ALA A N 1
ATOM 1391 C CA . ALA A 1 177 ? 21.918 5.469 -2.556 1.00 41.66 177 ALA A CA 1
ATOM 1392 C C . ALA A 1 177 ? 23.072 5.672 -1.555 1.00 41.66 177 ALA A C 1
ATOM 1394 O O . ALA A 1 177 ? 22.873 6.290 -0.515 1.00 41.66 177 ALA A O 1
ATOM 1395 N N . GLN A 1 178 ? 24.299 5.284 -1.934 1.00 36.69 178 GLN A N 1
ATOM 1396 C CA . GLN A 1 178 ? 25.524 5.575 -1.170 1.00 36.69 178 GLN A CA 1
ATOM 1397 C C . GLN A 1 178 ? 25.854 7.072 -1.091 1.00 36.69 178 GLN A C 1
ATOM 1399 O O . GLN A 1 178 ? 26.457 7.516 -0.120 1.00 36.69 178 GLN A O 1
ATOM 1404 N N . ILE A 1 179 ? 25.480 7.855 -2.108 1.00 37.50 179 ILE A N 1
ATOM 1405 C CA . ILE A 1 179 ? 25.739 9.303 -2.154 1.00 37.50 179 ILE A CA 1
ATOM 1406 C C . ILE A 1 179 ? 24.657 10.090 -1.399 1.00 37.50 179 ILE A C 1
ATOM 1408 O O . ILE A 1 179 ? 24.961 11.114 -0.794 1.00 37.50 179 ILE A O 1
ATOM 1412 N N . LEU A 1 180 ? 23.404 9.627 -1.437 1.00 38.19 180 LEU A N 1
ATOM 1413 C CA . LEU A 1 180 ? 22.253 10.299 -0.821 1.00 38.19 180 LEU A CA 1
ATOM 1414 C C . LEU A 1 180 ? 21.929 9.801 0.597 1.00 38.19 180 LEU A C 1
ATOM 1416 O O . LEU A 1 180 ? 21.009 10.332 1.210 1.00 38.19 180 LEU A O 1
ATOM 1420 N N . GLY A 1 181 ? 22.649 8.798 1.114 1.00 31.78 181 GLY A N 1
ATOM 1421 C CA . GLY A 1 181 ? 22.449 8.264 2.469 1.00 31.78 181 GLY A CA 1
ATOM 1422 C C . GLY A 1 181 ? 21.088 7.593 2.698 1.00 31.78 181 GLY A C 1
ATOM 1423 O O . GLY A 1 181 ? 20.680 7.419 3.837 1.00 31.78 181 GLY A O 1
ATOM 1424 N N . SER A 1 182 ? 20.372 7.236 1.628 1.00 43.06 182 SER A N 1
ATOM 1425 C CA . SER A 1 182 ? 19.043 6.610 1.663 1.00 43.06 182 SER A CA 1
ATOM 1426 C C . SER A 1 182 ? 19.162 5.200 1.085 1.00 43.06 182 SER A C 1
ATOM 1428 O O . SER A 1 182 ? 18.926 4.949 -0.101 1.00 43.06 182 SER A O 1
ATOM 1430 N N . GLU A 1 183 ? 19.615 4.263 1.917 1.00 45.09 183 GLU A N 1
ATOM 1431 C CA . GLU A 1 183 ? 19.540 2.838 1.603 1.00 45.09 183 GLU A CA 1
ATOM 1432 C C . GLU A 1 183 ? 18.152 2.306 1.980 1.00 45.09 183 GLU A C 1
ATOM 1434 O O . GLU A 1 183 ? 17.931 1.821 3.084 1.00 45.09 183 GLU A O 1
ATOM 1439 N N . ASN A 1 184 ? 17.195 2.363 1.048 1.00 54.03 184 ASN A N 1
ATOM 1440 C CA . ASN A 1 184 ? 15.913 1.679 1.248 1.00 54.03 184 ASN A CA 1
ATOM 1441 C C . ASN A 1 184 ? 16.140 0.163 1.160 1.00 54.03 184 ASN A C 1
ATOM 1443 O O . ASN A 1 184 ? 16.455 -0.388 0.093 1.00 54.03 184 ASN A O 1
ATOM 1447 N N . GLN A 1 185 ? 15.948 -0.528 2.285 1.00 52.19 185 GLN A N 1
ATOM 1448 C CA . GLN A 1 185 ? 16.278 -1.945 2.468 1.00 52.19 185 GLN A CA 1
ATOM 1449 C C . GLN A 1 185 ? 15.327 -2.918 1.733 1.00 52.19 185 GLN A C 1
ATOM 1451 O O . GLN A 1 185 ? 15.447 -4.137 1.859 1.00 52.19 185 GLN A O 1
ATOM 1456 N N . GLY A 1 186 ? 14.383 -2.425 0.919 1.00 58.03 186 GLY A N 1
ATOM 1457 C CA . GLY A 1 186 ? 13.498 -3.276 0.104 1.00 58.03 186 GLY A CA 1
ATOM 1458 C C . GLY A 1 186 ? 12.566 -4.155 0.944 1.00 58.03 186 GLY A C 1
ATOM 1459 O O . GLY A 1 186 ? 12.214 -5.267 0.545 1.00 58.03 186 GLY A O 1
ATOM 1460 N N . ILE A 1 187 ? 12.185 -3.650 2.117 1.00 70.19 187 ILE A N 1
ATOM 1461 C CA . ILE A 1 187 ? 11.364 -4.347 3.112 1.00 70.19 187 ILE A CA 1
ATOM 1462 C C . ILE A 1 187 ? 9.881 -3.969 3.021 1.00 70.19 187 ILE A C 1
ATOM 1464 O O . ILE A 1 187 ? 9.029 -4.808 3.300 1.00 70.19 187 ILE A O 1
ATOM 1468 N N . GLY A 1 188 ? 9.553 -2.759 2.547 1.00 81.62 188 GLY A N 1
ATOM 1469 C CA . GLY A 1 188 ? 8.193 -2.205 2.605 1.00 81.62 188 GLY A CA 1
ATOM 1470 C C . GLY A 1 188 ? 7.115 -3.097 1.980 1.00 81.62 188 GLY A C 1
ATOM 1471 O O . GLY A 1 188 ? 6.116 -3.405 2.631 1.00 81.62 188 GLY A O 1
ATOM 1472 N N . LEU A 1 189 ? 7.324 -3.587 0.751 1.00 88.06 189 LEU A N 1
ATOM 1473 C CA . LEU A 1 189 ? 6.350 -4.455 0.070 1.00 88.06 189 LEU A CA 1
ATOM 1474 C C . LEU A 1 189 ? 6.201 -5.817 0.764 1.00 88.06 189 LEU A C 1
ATOM 1476 O O . LEU A 1 189 ? 5.084 -6.279 0.999 1.00 88.06 189 LEU A O 1
ATOM 1480 N N . THR A 1 190 ? 7.325 -6.439 1.123 1.00 87.38 190 THR A N 1
ATOM 1481 C CA . THR A 1 190 ? 7.342 -7.764 1.756 1.00 87.38 190 THR A CA 1
ATOM 1482 C C . THR A 1 190 ? 6.679 -7.722 3.133 1.00 87.38 190 THR A C 1
ATOM 1484 O O . THR A 1 190 ? 5.816 -8.549 3.430 1.00 87.38 190 THR A O 1
ATOM 1487 N N . THR A 1 191 ? 7.035 -6.748 3.974 1.00 88.00 191 THR A N 1
ATOM 1488 C CA . THR A 1 191 ? 6.444 -6.593 5.308 1.00 88.00 191 THR A CA 1
ATOM 1489 C C . THR A 1 191 ? 4.960 -6.261 5.210 1.00 88.00 191 THR A C 1
ATOM 1491 O O . THR A 1 191 ? 4.152 -6.880 5.898 1.00 88.00 191 THR A O 1
ATOM 1494 N N . THR A 1 192 ? 4.567 -5.372 4.293 1.00 92.38 192 THR A N 1
ATOM 1495 C CA . THR A 1 192 ? 3.150 -5.053 4.054 1.00 92.38 192 THR A CA 1
ATOM 1496 C C . THR A 1 192 ? 2.349 -6.302 3.664 1.00 92.38 192 THR A C 1
ATOM 1498 O O . THR A 1 192 ? 1.237 -6.495 4.158 1.00 92.38 192 THR A O 1
ATOM 1501 N N . ALA A 1 193 ? 2.916 -7.195 2.843 1.00 92.94 193 ALA A N 1
ATOM 1502 C CA . ALA A 1 193 ? 2.288 -8.470 2.495 1.00 92.94 193 ALA A CA 1
ATOM 1503 C C . ALA A 1 193 ? 2.135 -9.402 3.708 1.00 92.94 193 ALA A C 1
ATOM 1505 O O . ALA A 1 193 ? 1.061 -9.970 3.906 1.00 92.94 193 ALA A O 1
ATOM 1506 N N . LYS A 1 194 ? 3.175 -9.523 4.545 1.00 93.06 194 LYS A N 1
ATOM 1507 C CA . LYS A 1 194 ? 3.142 -10.332 5.776 1.00 93.06 194 LYS A CA 1
ATOM 1508 C C . LYS A 1 194 ? 2.114 -9.816 6.783 1.00 93.06 194 LYS A C 1
ATOM 1510 O O . LYS A 1 194 ? 1.373 -10.613 7.346 1.00 93.06 194 LYS A O 1
ATOM 1515 N N . ILE A 1 195 ? 2.041 -8.498 6.986 1.00 92.81 195 ILE A N 1
ATOM 1516 C CA . ILE A 1 195 ? 1.038 -7.863 7.855 1.00 92.81 195 ILE A CA 1
ATOM 1517 C C . ILE A 1 195 ? -0.369 -8.181 7.345 1.00 92.81 195 ILE A C 1
ATOM 1519 O O . ILE A 1 195 ? -1.238 -8.561 8.128 1.00 92.81 195 ILE A O 1
ATOM 1523 N N . ALA A 1 196 ? -0.594 -8.045 6.033 1.00 95.62 196 ALA A N 1
ATOM 1524 C CA . ALA A 1 196 ? -1.881 -8.349 5.419 1.00 95.62 196 ALA A CA 1
ATOM 1525 C C . ALA A 1 196 ? -2.289 -9.806 5.673 1.00 95.62 196 ALA A C 1
ATOM 1527 O O . ALA A 1 196 ? -3.403 -10.049 6.131 1.00 95.62 196 ALA A O 1
ATOM 1528 N N . ASP A 1 197 ? -1.385 -10.752 5.406 1.00 96.31 197 ASP A N 1
ATOM 1529 C CA . ASP A 1 197 ? -1.607 -12.191 5.578 1.00 96.31 197 ASP A CA 1
ATOM 1530 C C . ASP A 1 197 ? -1.893 -12.553 7.044 1.00 96.31 197 ASP A C 1
ATOM 1532 O O . ASP A 1 197 ? -2.924 -13.160 7.344 1.00 96.31 197 ASP A O 1
ATOM 1536 N N . ALA A 1 198 ? -1.057 -12.075 7.972 1.00 95.38 198 ALA A N 1
ATOM 1537 C CA . ALA A 1 198 ? -1.214 -12.312 9.407 1.00 95.38 198 ALA A CA 1
ATOM 1538 C C . ALA A 1 198 ? -2.534 -11.737 9.958 1.00 95.38 198 ALA A C 1
ATOM 1540 O O . ALA A 1 198 ? -3.152 -12.326 10.842 1.00 95.38 198 ALA A O 1
ATOM 1541 N N . ALA A 1 199 ? -3.020 -10.632 9.387 1.00 95.62 199 ALA A N 1
ATOM 1542 C CA . ALA A 1 199 ? -4.321 -10.046 9.704 1.00 95.62 199 ALA A CA 1
ATOM 1543 C C . ALA A 1 199 ? -5.476 -10.595 8.826 1.00 95.62 199 ALA A C 1
ATOM 1545 O O . ALA A 1 199 ? -6.498 -9.930 8.628 1.00 95.62 199 ALA A O 1
ATOM 1546 N N . GLY A 1 200 ? -5.344 -11.811 8.281 1.00 96.50 200 GLY A N 1
ATOM 1547 C CA . GLY A 1 200 ? -6.408 -12.538 7.570 1.00 96.50 200 GLY A CA 1
ATOM 1548 C C . GLY A 1 200 ? -6.718 -12.022 6.159 1.00 96.50 200 GLY A C 1
ATOM 1549 O O . GLY A 1 200 ? -7.802 -12.263 5.610 1.00 96.50 200 GLY A O 1
ATOM 1550 N N . GLY A 1 201 ? -5.797 -11.273 5.571 1.00 97.38 201 GLY A N 1
ATOM 1551 C CA . GLY A 1 201 ? -5.928 -10.563 4.308 1.00 97.38 201 GLY A CA 1
ATOM 1552 C C . GLY A 1 201 ? -4.869 -10.950 3.281 1.00 97.38 201 GLY A C 1
ATOM 1553 O O . GLY A 1 201 ? -4.507 -12.115 3.164 1.00 97.38 201 GLY A O 1
ATOM 1554 N N . GLY A 1 202 ? -4.448 -9.981 2.473 1.00 97.94 202 GLY A N 1
ATOM 1555 C CA . GLY A 1 202 ? -3.423 -10.159 1.447 1.00 97.94 202 GLY A CA 1
ATOM 1556 C C . GLY A 1 202 ? -3.355 -8.989 0.473 1.00 97.94 202 GLY A C 1
ATOM 1557 O O . GLY A 1 202 ? -4.095 -8.006 0.611 1.00 97.94 202 GLY A O 1
ATOM 1558 N N . LEU A 1 203 ? -2.463 -9.119 -0.508 1.00 98.25 203 LEU A N 1
ATOM 1559 C CA . LEU A 1 203 ? -2.245 -8.147 -1.568 1.00 98.25 203 LEU A CA 1
ATOM 1560 C C . LEU A 1 203 ? -2.748 -8.676 -2.908 1.00 98.25 203 LEU A C 1
ATOM 1562 O O . LEU A 1 203 ? -2.575 -9.851 -3.224 1.00 98.25 203 LEU A O 1
ATOM 1566 N N . ILE A 1 204 ? -3.289 -7.772 -3.718 1.00 98.12 204 ILE A N 1
ATOM 1567 C CA . ILE A 1 204 ? -3.399 -7.946 -5.165 1.00 98.12 204 ILE A CA 1
ATOM 1568 C C . ILE A 1 204 ? -2.439 -6.950 -5.799 1.00 98.12 204 ILE A C 1
ATOM 1570 O O . ILE A 1 204 ? -2.541 -5.748 -5.553 1.00 98.12 204 ILE A O 1
ATOM 1574 N N . ILE A 1 205 ? -1.502 -7.455 -6.590 1.00 97.56 205 ILE A N 1
ATOM 1575 C CA . ILE A 1 205 ? -0.451 -6.667 -7.225 1.00 97.56 205 ILE A CA 1
ATOM 1576 C C . ILE A 1 205 ? -0.609 -6.768 -8.734 1.00 97.56 205 ILE A C 1
ATOM 1578 O O . ILE A 1 205 ? -0.744 -7.867 -9.266 1.00 97.56 205 ILE A O 1
ATOM 1582 N N . VAL A 1 206 ? -0.578 -5.626 -9.416 1.00 97.19 206 VAL A N 1
ATOM 1583 C CA . VAL A 1 206 ? -0.692 -5.534 -10.874 1.00 97.19 206 VAL A CA 1
ATOM 1584 C C . VAL A 1 206 ? 0.444 -4.681 -11.416 1.00 97.19 206 VAL A C 1
ATOM 1586 O O . VAL A 1 206 ? 0.673 -3.574 -10.932 1.00 97.19 206 VAL A O 1
ATOM 1589 N N . SER A 1 207 ? 1.144 -5.177 -12.432 1.00 96.75 207 SER A N 1
ATOM 1590 C CA . SER A 1 207 ? 2.124 -4.400 -13.196 1.00 96.75 207 SER A CA 1
ATOM 1591 C C . SER A 1 207 ? 2.294 -5.000 -14.586 1.00 96.75 207 SER A C 1
ATOM 1593 O O . SER A 1 207 ? 2.364 -6.220 -14.732 1.00 96.75 207 SER A O 1
ATOM 1595 N N . GLY A 1 208 ? 2.359 -4.164 -15.623 1.00 96.12 208 GLY A N 1
ATOM 1596 C CA . GLY A 1 208 ? 2.347 -4.633 -17.005 1.00 96.12 208 GLY A CA 1
ATOM 1597 C C . GLY A 1 208 ? 1.061 -5.381 -17.321 1.00 96.12 208 GLY A C 1
ATOM 1598 O O . GLY A 1 208 ? -0.027 -4.817 -17.217 1.00 96.12 208 GLY A O 1
ATOM 1599 N N . ASN A 1 209 ? 1.206 -6.644 -17.712 1.00 96.81 209 ASN A N 1
ATOM 1600 C CA . ASN A 1 209 ? 0.099 -7.572 -17.912 1.00 96.81 209 ASN A CA 1
ATOM 1601 C C . ASN A 1 209 ? -0.005 -8.632 -16.798 1.00 96.81 209 ASN A C 1
ATOM 1603 O O . ASN A 1 209 ? -0.846 -9.518 -16.890 1.00 96.81 209 ASN A O 1
ATOM 1607 N N . GLY A 1 210 ? 0.844 -8.573 -15.770 1.00 96.75 210 GLY A N 1
ATOM 1608 C CA . GLY A 1 210 ? 0.846 -9.533 -14.671 1.00 96.75 210 GLY A CA 1
ATOM 1609 C C . GLY A 1 210 ? -0.078 -9.108 -13.532 1.00 96.75 210 GLY A C 1
ATOM 1610 O O . GLY A 1 210 ? -0.140 -7.930 -13.176 1.00 96.75 210 GLY A O 1
ATOM 1611 N N . ILE A 1 211 ? -0.754 -10.087 -12.934 1.00 96.88 211 ILE A N 1
ATOM 1612 C CA . ILE A 1 211 ? -1.532 -9.969 -11.701 1.00 96.88 211 ILE A CA 1
ATOM 1613 C C . ILE A 1 211 ? -1.078 -11.068 -10.742 1.00 96.88 211 ILE A C 1
ATOM 1615 O O . ILE A 1 211 ? -0.986 -12.229 -11.137 1.00 96.88 211 ILE A O 1
ATOM 1619 N N . HIS A 1 212 ? -0.864 -10.720 -9.476 1.00 97.44 212 HIS A N 1
ATOM 1620 C CA . HIS A 1 212 ? -0.588 -11.679 -8.410 1.00 97.44 212 HIS A CA 1
ATOM 1621 C C . HIS A 1 212 ? -1.465 -11.408 -7.182 1.00 97.44 212 HIS A C 1
ATOM 1623 O O . HIS A 1 212 ? -1.484 -10.291 -6.666 1.00 97.44 212 HIS A O 1
ATOM 1629 N N . ASP A 1 213 ? -2.176 -12.429 -6.704 1.00 97.69 213 ASP A N 1
ATOM 1630 C CA . ASP A 1 213 ? -2.956 -12.424 -5.462 1.00 97.69 213 A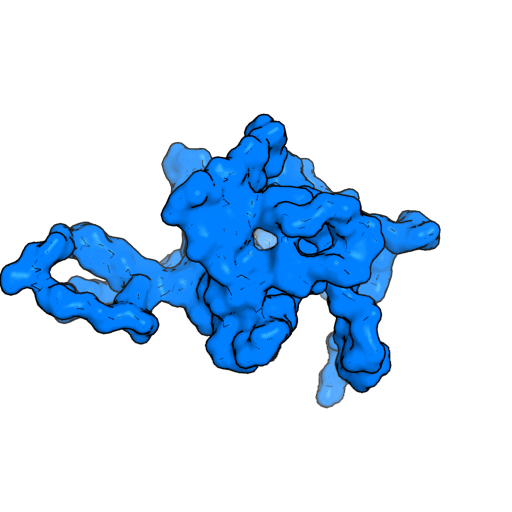SP A CA 1
ATOM 1631 C C . ASP A 1 213 ? -2.226 -13.265 -4.407 1.00 97.69 213 ASP A C 1
ATOM 1633 O O . ASP A 1 213 ? -2.199 -14.499 -4.485 1.00 97.69 213 ASP A O 1
ATOM 1637 N N . THR A 1 214 ? -1.653 -12.604 -3.398 1.00 96.44 214 THR A N 1
ATOM 1638 C CA . THR A 1 214 ? -0.849 -13.277 -2.366 1.00 96.44 214 THR A CA 1
ATOM 1639 C C . THR A 1 214 ? -1.701 -14.149 -1.446 1.00 96.44 214 THR A C 1
ATOM 1641 O O . THR A 1 214 ? -1.223 -15.171 -0.956 1.00 96.44 214 THR A O 1
ATOM 1644 N N . LYS A 1 215 ? -2.972 -13.784 -1.223 1.00 95.00 215 LYS A N 1
ATOM 1645 C CA . LYS A 1 215 ? -3.888 -14.528 -0.348 1.00 95.00 215 LYS A CA 1
ATOM 1646 C C . LYS A 1 215 ? -4.316 -15.833 -1.002 1.00 95.00 215 LYS A C 1
ATOM 1648 O O . LYS A 1 215 ? -4.361 -16.879 -0.358 1.00 95.00 215 LYS A O 1
ATOM 1653 N N . ARG A 1 216 ? -4.654 -15.771 -2.290 1.00 95.19 216 ARG A N 1
ATOM 1654 C CA . ARG A 1 216 ? -5.060 -16.949 -3.070 1.00 95.19 216 ARG A CA 1
ATOM 1655 C C . ARG A 1 216 ? -3.874 -17.743 -3.598 1.00 95.19 216 ARG A C 1
ATOM 1657 O O . ARG A 1 216 ? -4.078 -18.879 -4.017 1.00 95.19 216 ARG A O 1
ATOM 1664 N N . ARG A 1 217 ? -2.665 -17.167 -3.568 1.00 93.69 217 ARG A N 1
ATOM 1665 C CA . ARG A 1 217 ? -1.460 -17.701 -4.222 1.00 93.69 217 ARG A CA 1
ATOM 1666 C C . ARG A 1 217 ? -1.730 -17.994 -5.697 1.00 93.69 217 ARG A C 1
ATOM 1668 O O . ARG A 1 217 ? -1.408 -19.064 -6.205 1.00 93.69 217 ARG A O 1
ATOM 1675 N N . GLN A 1 218 ? -2.405 -17.053 -6.350 1.00 95.56 218 GLN A N 1
ATOM 1676 C CA . GLN A 1 218 ? -2.809 -17.157 -7.746 1.00 95.56 218 GLN A CA 1
ATOM 1677 C C . GLN A 1 218 ? -2.173 -16.034 -8.549 1.00 95.56 218 GLN A C 1
ATOM 1679 O O . GLN A 1 218 ? -2.183 -14.876 -8.136 1.00 95.56 218 GLN A O 1
ATOM 1684 N N . SER A 1 219 ? -1.671 -16.405 -9.717 1.00 96.06 219 SER A N 1
ATOM 1685 C CA . SER A 1 219 ? -1.061 -15.505 -10.682 1.00 96.06 219 SER A CA 1
ATOM 1686 C C . SER A 1 219 ? -1.832 -15.590 -11.995 1.00 96.06 219 SER A C 1
ATOM 1688 O O . SER A 1 219 ? -2.277 -16.670 -12.387 1.00 96.06 219 SER A O 1
ATOM 1690 N N . GLN A 1 220 ? -1.994 -14.461 -12.676 1.00 94.88 220 GLN A N 1
ATOM 1691 C CA . GLN A 1 220 ? -2.630 -14.393 -13.986 1.00 94.88 220 GLN A CA 1
ATOM 1692 C C . GLN A 1 220 ? -1.884 -13.406 -14.880 1.00 94.88 220 GLN A C 1
ATOM 1694 O O . GLN A 1 220 ? -1.453 -12.350 -14.424 1.00 94.88 220 GLN A O 1
ATOM 1699 N N . GLU A 1 221 ? -1.798 -13.728 -16.167 1.00 94.50 221 GLU A N 1
ATOM 1700 C CA . GLU A 1 221 ? -1.420 -12.773 -17.203 1.00 94.50 221 GLU A CA 1
ATOM 1701 C C . GLU A 1 221 ? -2.658 -12.320 -17.985 1.00 94.50 221 GLU A C 1
ATOM 1703 O O . GLU A 1 221 ? -3.555 -13.107 -18.296 1.00 94.50 221 GLU A O 1
ATOM 1708 N N . LEU A 1 222 ? -2.719 -11.028 -18.286 1.00 91.50 222 LEU A N 1
ATOM 1709 C CA . LEU A 1 222 ? -3.723 -10.434 -19.154 1.00 91.50 222 LEU A CA 1
ATOM 1710 C C . LEU A 1 222 ? -3.213 -10.470 -20.598 1.00 91.50 222 LEU A C 1
ATOM 1712 O O . LEU A 1 222 ? -2.080 -10.080 -20.878 1.00 91.50 222 LEU A O 1
ATOM 1716 N N . HIS A 1 223 ? -4.048 -10.931 -21.527 1.00 82.81 223 HIS A N 1
ATOM 1717 C CA . HIS A 1 223 ? -3.629 -11.107 -22.920 1.00 82.81 223 HIS A CA 1
ATOM 1718 C C . HIS A 1 223 ? -3.722 -9.821 -23.759 1.00 82.81 223 HIS A C 1
ATOM 1720 O O . HIS A 1 223 ? -2.903 -9.640 -24.652 1.00 82.81 223 HIS A O 1
ATOM 1726 N N . ASP A 1 224 ? -4.623 -8.892 -23.414 1.00 84.44 224 ASP A N 1
ATOM 1727 C CA . ASP A 1 224 ? -4.887 -7.667 -24.197 1.00 84.44 224 ASP A CA 1
ATOM 1728 C C . ASP A 1 224 ? -4.832 -6.376 -23.358 1.00 84.44 224 ASP A C 1
ATOM 1730 O O . ASP A 1 224 ? -5.394 -5.344 -23.727 1.00 84.44 224 ASP A O 1
ATOM 1734 N N . ALA A 1 225 ? -4.180 -6.419 -22.196 1.00 84.00 225 ALA A N 1
ATOM 1735 C CA . ALA A 1 225 ? -4.048 -5.264 -21.317 1.00 84.00 225 ALA A CA 1
ATOM 1736 C C . ALA A 1 225 ? -2.610 -5.135 -20.822 1.00 84.00 225 ALA A C 1
ATOM 1738 O O . ALA A 1 225 ? -2.058 -6.062 -20.231 1.00 84.00 225 ALA A O 1
ATOM 1739 N N . LEU A 1 226 ? -2.022 -3.963 -21.053 1.00 89.38 226 LEU A N 1
ATOM 1740 C CA . LEU A 1 226 ? -0.674 -3.626 -20.624 1.00 89.38 226 LEU A CA 1
ATOM 1741 C C . LEU A 1 226 ? -0.687 -2.246 -19.976 1.00 89.38 226 LEU A C 1
ATOM 1743 O O . LEU A 1 226 ? -1.114 -1.267 -20.590 1.00 89.38 226 LEU A O 1
ATOM 1747 N N . TRP A 1 227 ? -0.182 -2.159 -18.751 1.00 91.06 227 TRP A N 1
ATOM 1748 C CA . TRP A 1 227 ? -0.051 -0.895 -18.042 1.00 91.06 227 TRP A CA 1
ATOM 1749 C C . TRP A 1 227 ? 1.341 -0.733 -17.444 1.00 91.06 227 TRP A C 1
ATOM 1751 O O . TRP A 1 227 ? 1.858 -1.620 -16.777 1.00 91.06 227 TRP A O 1
ATOM 1761 N N . ASN A 1 228 ? 1.953 0.426 -17.673 1.00 86.69 228 ASN A N 1
ATOM 1762 C CA . ASN A 1 228 ? 3.343 0.664 -17.296 1.00 86.69 228 ASN A CA 1
ATOM 1763 C C . ASN A 1 228 ? 3.546 0.996 -15.808 1.00 86.69 228 ASN A C 1
ATOM 1765 O O . ASN A 1 228 ? 4.680 1.190 -15.416 1.00 86.69 228 ASN A O 1
ATOM 1769 N N . GLY A 1 229 ? 2.507 1.037 -14.974 1.00 95.25 229 GLY A N 1
ATOM 1770 C CA . GLY A 1 229 ? 2.641 1.324 -13.542 1.00 95.25 229 GLY A CA 1
ATOM 1771 C C . GLY A 1 229 ? 2.730 0.090 -12.643 1.00 95.25 229 GLY A C 1
ATOM 1772 O O . GLY A 1 229 ? 2.843 -1.056 -13.105 1.00 95.25 229 GLY A O 1
ATOM 1773 N N . VAL A 1 230 ? 2.645 0.336 -11.337 1.00 96.88 230 VAL A N 1
ATOM 1774 C CA . VAL A 1 230 ? 2.356 -0.679 -10.318 1.00 96.88 230 VAL A CA 1
ATOM 1775 C C . VAL A 1 230 ? 1.105 -0.289 -9.538 1.00 96.88 230 VAL A C 1
ATOM 1777 O O . VAL A 1 230 ? 0.933 0.854 -9.124 1.00 96.88 230 VAL A O 1
ATOM 1780 N N . SER A 1 231 ? 0.219 -1.257 -9.317 1.00 97.25 231 SER A N 1
ATOM 1781 C CA . SER A 1 231 ? -0.930 -1.142 -8.423 1.00 97.25 231 SER A CA 1
ATOM 1782 C C . SER A 1 231 ? -0.816 -2.208 -7.350 1.00 97.25 231 SER A C 1
ATOM 1784 O O . SER A 1 231 ? -0.621 -3.383 -7.653 1.00 97.25 231 SER A O 1
ATOM 1786 N N . ILE A 1 232 ? -0.942 -1.791 -6.096 1.00 97.94 232 ILE A N 1
ATOM 1787 C CA . ILE A 1 232 ? -0.944 -2.652 -4.921 1.00 97.94 232 ILE A CA 1
ATOM 1788 C C . ILE A 1 232 ? -2.242 -2.382 -4.174 1.00 97.94 232 ILE A C 1
ATOM 1790 O O . ILE A 1 232 ? -2.439 -1.304 -3.613 1.00 97.94 232 ILE A O 1
ATOM 1794 N N . ALA A 1 233 ? -3.127 -3.371 -4.154 1.00 98.38 233 ALA A N 1
ATOM 1795 C CA . ALA A 1 233 ? -4.326 -3.367 -3.336 1.00 98.38 233 ALA A CA 1
ATOM 1796 C C . ALA A 1 233 ? -4.097 -4.240 -2.102 1.00 98.38 233 ALA A C 1
ATOM 1798 O O . ALA A 1 233 ? -3.977 -5.457 -2.201 1.00 98.38 233 ALA A O 1
ATOM 1799 N N . PHE A 1 234 ? -4.056 -3.612 -0.934 1.00 98.31 234 PHE A N 1
ATOM 1800 C CA . PHE A 1 234 ? -3.953 -4.259 0.366 1.00 98.31 234 PHE A CA 1
ATOM 1801 C C . PHE A 1 234 ? -5.341 -4.471 0.963 1.00 98.31 234 PHE A C 1
ATOM 1803 O O . PHE A 1 234 ? -6.213 -3.597 0.896 1.00 98.31 234 PHE A O 1
ATOM 1810 N N . SER A 1 235 ? -5.528 -5.611 1.620 1.00 98.44 235 SER A N 1
ATOM 1811 C CA . SER A 1 235 ? -6.689 -5.849 2.468 1.00 98.44 235 SER A CA 1
ATOM 1812 C C . SER A 1 235 ? -6.306 -6.581 3.743 1.00 98.44 235 SER A C 1
ATOM 1814 O O . SER A 1 235 ? -5.419 -7.429 3.714 1.00 98.44 235 SER A O 1
ATOM 1816 N N . CYS A 1 236 ? -7.001 -6.287 4.843 1.00 97.62 236 CYS A N 1
ATOM 1817 C CA . CYS A 1 236 ? -6.901 -7.049 6.087 1.00 97.62 236 CYS A CA 1
ATOM 1818 C C . CYS A 1 236 ? -8.185 -6.971 6.922 1.00 97.62 236 CYS A C 1
ATOM 1820 O O . CYS A 1 236 ? -9.028 -6.089 6.723 1.00 97.62 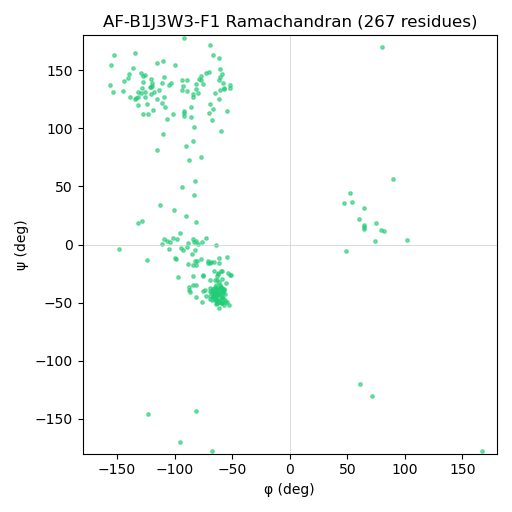236 CYS A O 1
ATOM 1822 N N . THR A 1 237 ? -8.316 -7.900 7.867 1.00 97.25 237 THR A N 1
ATOM 1823 C CA . THR A 1 237 ? -9.360 -7.880 8.894 1.00 97.25 237 THR A CA 1
ATOM 1824 C C . THR A 1 237 ? -8.887 -7.022 10.056 1.00 97.25 237 THR A C 1
ATOM 1826 O O . THR A 1 237 ? -7.878 -7.327 10.691 1.00 97.25 237 THR A O 1
ATOM 1829 N N . ARG A 1 238 ? -9.606 -5.937 10.347 1.00 94.69 238 ARG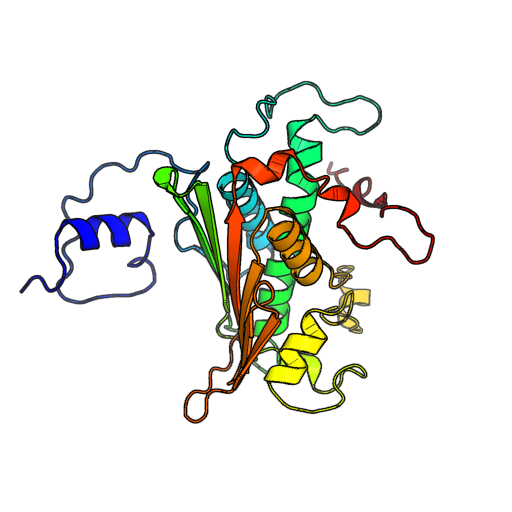 A N 1
ATOM 1830 C CA . ARG A 1 238 ? -9.092 -4.900 11.246 1.00 94.69 238 ARG A CA 1
ATOM 1831 C C . ARG A 1 238 ? -8.938 -5.371 12.691 1.00 94.69 238 ARG A C 1
ATOM 1833 O O . ARG A 1 238 ? -7.969 -5.012 13.341 1.00 94.69 238 ARG A O 1
ATOM 1840 N N . GLU A 1 239 ? -9.863 -6.182 13.190 1.00 93.06 239 GLU A N 1
ATOM 1841 C CA . GLU A 1 239 ? -9.799 -6.698 14.569 1.00 93.06 239 GLU A CA 1
ATOM 1842 C C . GLU A 1 239 ? -8.686 -7.729 14.792 1.00 93.06 239 GLU A C 1
ATOM 1844 O O . GLU A 1 239 ? -8.331 -7.984 15.937 1.00 93.06 239 GLU A O 1
ATOM 1849 N N . LEU A 1 240 ? -8.109 -8.302 13.730 1.00 93.56 240 LEU A N 1
ATOM 1850 C CA . LEU A 1 240 ? -6.962 -9.206 13.859 1.00 93.56 240 LEU A CA 1
ATOM 1851 C C . LEU A 1 240 ? -5.638 -8.446 13.998 1.00 93.56 240 LEU A C 1
ATOM 1853 O O . LEU A 1 240 ? -4.658 -9.019 14.464 1.00 93.56 240 LEU A O 1
ATOM 1857 N N . LEU A 1 241 ? -5.604 -7.157 13.645 1.00 91.06 241 LEU A N 1
ATOM 1858 C CA . LEU A 1 241 ? -4.395 -6.337 13.711 1.00 91.06 241 LEU A CA 1
ATOM 1859 C C . LEU A 1 241 ? -3.765 -6.322 15.125 1.00 91.06 241 LEU A C 1
ATOM 1861 O O . LEU A 1 241 ? -2.576 -6.612 15.226 1.00 91.06 241 LEU A O 1
ATOM 1865 N N . PRO A 1 242 ? -4.483 -6.077 16.237 1.00 86.62 242 PRO A N 1
ATOM 1866 C CA . PRO A 1 242 ? -3.857 -6.067 17.567 1.00 86.62 242 PRO A CA 1
ATOM 1867 C C . PRO A 1 242 ? -3.318 -7.427 18.023 1.00 86.62 242 PRO A C 1
ATOM 1869 O O . PRO A 1 242 ? -2.568 -7.497 18.988 1.00 86.62 242 PRO A O 1
ATOM 1872 N N . THR A 1 243 ? -3.715 -8.516 17.359 1.00 87.81 243 THR A N 1
ATOM 1873 C CA . THR A 1 243 ? -3.269 -9.874 17.706 1.00 87.81 243 THR A CA 1
ATOM 1874 C C . THR A 1 243 ? -1.931 -10.244 17.067 1.00 87.81 243 THR A C 1
ATOM 1876 O O . THR A 1 243 ? -1.370 -11.287 17.396 1.00 87.81 243 THR A O 1
ATOM 1879 N N . ILE A 1 244 ? -1.419 -9.405 16.158 1.00 87.81 244 ILE A N 1
ATOM 1880 C CA . ILE A 1 244 ? -0.153 -9.631 15.461 1.00 87.81 244 ILE A CA 1
ATOM 1881 C C . ILE A 1 244 ? 0.940 -8.718 16.018 1.00 87.81 244 ILE A C 1
ATOM 1883 O O . ILE A 1 244 ? 0.734 -7.524 16.227 1.00 87.81 244 ILE A O 1
ATOM 1887 N N . SER A 1 245 ? 2.132 -9.277 16.203 1.00 85.62 245 SER A N 1
ATOM 1888 C CA . SER A 1 245 ? 3.337 -8.496 16.475 1.00 85.62 245 SER A CA 1
ATOM 1889 C C . SER A 1 245 ? 3.909 -8.012 15.145 1.00 85.62 245 SER A C 1
ATOM 1891 O O . SER A 1 245 ? 4.506 -8.787 14.400 1.00 85.62 245 SER A O 1
ATOM 1893 N N . ILE A 1 246 ? 3.671 -6.743 14.797 1.00 82.62 246 ILE A N 1
ATOM 1894 C CA . ILE A 1 246 ? 4.135 -6.190 13.513 1.00 82.62 246 ILE A CA 1
ATOM 1895 C C . ILE A 1 246 ? 5.668 -6.152 13.461 1.00 82.62 246 ILE A C 1
ATOM 1897 O O . ILE A 1 246 ? 6.245 -6.448 12.415 1.00 82.62 246 ILE A O 1
ATOM 1901 N N . SER A 1 247 ? 6.323 -5.865 14.588 1.00 79.00 247 SER A N 1
ATOM 1902 C CA . SER A 1 247 ? 7.785 -5.858 14.698 1.00 79.00 247 SER A CA 1
ATOM 1903 C C . SER A 1 247 ? 8.402 -7.212 14.341 1.00 79.00 247 SER A C 1
ATOM 1905 O O . SER A 1 247 ? 9.399 -7.254 13.629 1.00 79.00 247 SER A O 1
ATOM 1907 N N . ASP A 1 248 ? 7.768 -8.326 14.722 1.00 82.31 248 ASP A N 1
ATOM 1908 C CA . ASP A 1 248 ? 8.263 -9.675 14.398 1.00 82.31 248 ASP A CA 1
ATOM 1909 C C . ASP A 1 248 ? 8.153 -10.027 12.904 1.00 82.31 248 ASP A C 1
ATOM 1911 O O . ASP A 1 248 ? 8.758 -10.997 12.437 1.00 82.31 248 ASP A O 1
ATOM 1915 N N . LEU A 1 249 ? 7.362 -9.265 12.140 1.00 83.12 249 LEU A N 1
ATOM 1916 C CA . LEU A 1 249 ? 7.176 -9.469 10.702 1.00 83.12 249 LEU A CA 1
ATOM 1917 C C . LEU A 1 249 ? 8.207 -8.7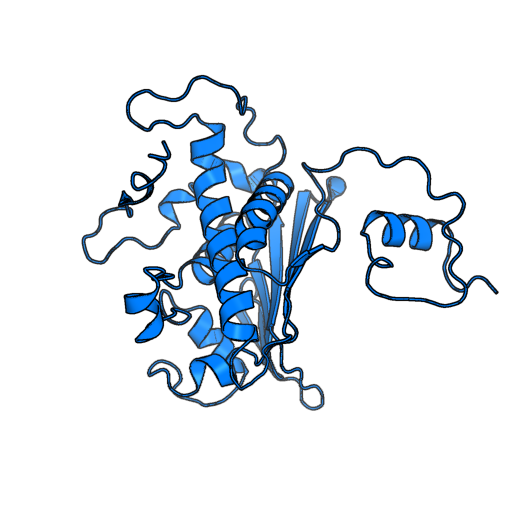11 9.859 1.00 83.12 249 LEU A C 1
ATOM 1919 O O . LEU A 1 249 ? 8.386 -9.054 8.677 1.00 83.12 249 LEU A O 1
ATOM 1923 N N . LEU A 1 250 ? 8.889 -7.725 10.452 1.00 75.62 250 LEU A N 1
ATOM 1924 C CA . LEU A 1 250 ? 10.013 -7.048 9.819 1.00 75.62 250 LEU A CA 1
ATOM 1925 C C . LEU A 1 250 ? 11.139 -8.063 9.548 1.00 75.62 250 LEU A C 1
ATOM 1927 O O . LEU A 1 250 ? 11.341 -9.007 10.319 1.00 75.62 250 LEU A O 1
ATOM 1931 N N . PRO A 1 251 ? 11.845 -7.955 8.411 1.00 67.62 251 PRO A N 1
ATOM 1932 C CA . PRO A 1 251 ? 13.027 -8.767 8.167 1.00 67.62 251 PRO A CA 1
ATOM 1933 C C . PRO A 1 251 ? 14.046 -8.548 9.285 1.00 67.62 251 PRO A C 1
ATOM 1935 O O . PRO A 1 251 ? 14.304 -7.414 9.666 1.00 67.62 251 PRO A O 1
ATOM 1938 N N . LYS A 1 252 ? 14.610 -9.638 9.804 1.00 62.72 252 LYS A N 1
ATOM 1939 C CA . LYS A 1 252 ? 15.759 -9.569 10.708 1.00 62.72 252 LYS A CA 1
ATOM 1940 C C . LYS A 1 252 ? 17.007 -9.305 9.877 1.00 62.72 252 LYS A C 1
ATOM 1942 O O . LYS A 1 252 ? 17.118 -9.830 8.759 1.00 62.72 252 LYS A O 1
ATOM 1947 N N . ASP A 1 253 ? 17.946 -8.544 10.411 1.00 53.72 253 ASP A N 1
ATOM 1948 C CA . ASP A 1 253 ? 19.233 -8.383 9.750 1.00 53.72 253 ASP A CA 1
ATOM 1949 C C . ASP A 1 253 ? 20.026 -9.679 9.735 1.00 53.72 253 ASP A C 1
ATOM 1951 O O . ASP A 1 253 ? 19.726 -10.629 10.463 1.00 53.72 253 ASP A O 1
ATOM 1955 N N . ASP A 1 254 ? 21.043 -9.742 8.875 1.00 42.88 254 ASP A N 1
ATOM 1956 C CA . ASP A 1 254 ? 21.874 -10.939 8.697 1.00 42.88 254 ASP A CA 1
ATOM 1957 C C . ASP A 1 254 ? 22.614 -11.338 10.001 1.00 42.88 254 ASP A C 1
ATOM 1959 O O . ASP A 1 254 ? 23.121 -12.454 10.114 1.00 42.88 254 ASP A O 1
ATOM 1963 N N . ALA A 1 255 ? 22.608 -10.464 11.018 1.00 42.66 255 ALA A N 1
ATOM 1964 C CA . ALA A 1 255 ? 23.088 -10.704 12.381 1.00 42.66 255 ALA A CA 1
ATOM 1965 C C . ALA A 1 255 ? 22.025 -11.268 13.357 1.00 42.66 255 ALA A C 1
ATOM 1967 O O . ALA A 1 255 ? 22.336 -11.539 14.516 1.00 42.66 255 ALA A O 1
ATOM 1968 N N . GLY A 1 256 ? 20.772 -11.456 12.929 1.00 35.94 256 GLY A N 1
ATOM 1969 C CA . GLY A 1 256 ? 19.682 -11.971 13.767 1.00 35.94 256 GLY A CA 1
ATOM 1970 C C . GLY A 1 256 ? 19.120 -10.977 14.790 1.00 35.94 256 GLY A C 1
ATOM 1971 O O . GLY A 1 256 ? 18.224 -11.351 15.552 1.00 35.94 256 GLY A O 1
ATOM 1972 N N . GLN A 1 257 ? 19.605 -9.734 14.794 1.00 35.66 257 GLN A N 1
ATOM 1973 C CA . GLN A 1 257 ? 18.988 -8.630 15.521 1.00 35.66 257 GLN A CA 1
ATOM 1974 C C . GLN A 1 257 ? 17.759 -8.137 14.742 1.00 35.66 257 GLN A C 1
ATOM 1976 O O . GLN A 1 257 ? 17.737 -8.142 13.507 1.00 35.66 257 GLN A O 1
ATOM 1981 N N . VAL A 1 258 ? 16.699 -7.790 15.479 1.00 41.91 258 VAL A N 1
ATOM 1982 C CA . VAL A 1 258 ? 15.716 -6.830 14.964 1.00 41.91 258 VAL A CA 1
ATOM 1983 C C . VAL A 1 258 ? 16.519 -5.560 14.730 1.00 41.91 258 VAL A C 1
ATOM 1985 O O . VAL A 1 258 ? 17.354 -5.240 15.571 1.00 41.91 258 VAL A O 1
ATOM 1988 N N . ASP A 1 259 ? 16.356 -4.933 13.573 1.00 42.41 259 ASP A N 1
ATOM 1989 C CA . ASP A 1 259 ? 17.091 -3.720 13.239 1.00 42.41 259 ASP A CA 1
ATOM 1990 C C . ASP A 1 259 ? 16.754 -2.637 14.287 1.00 42.41 259 ASP A C 1
ATOM 1992 O O . ASP A 1 259 ? 15.672 -2.039 14.274 1.00 42.41 259 ASP A O 1
ATOM 1996 N N . ASP A 1 260 ? 17.641 -2.494 15.276 1.00 37.59 260 ASP A N 1
ATOM 1997 C CA . A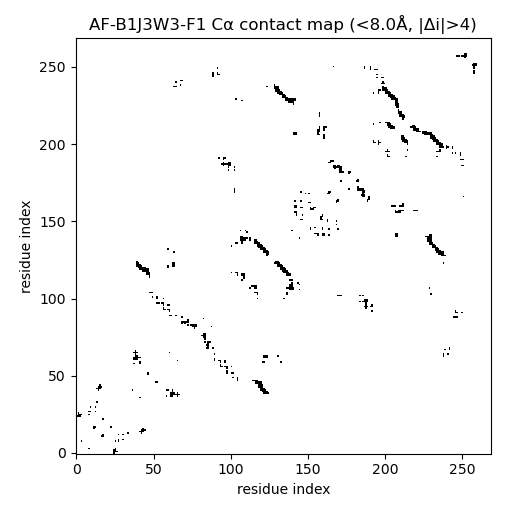SP A 1 260 ? 17.565 -1.516 16.362 1.00 37.59 260 ASP A CA 1
ATOM 1998 C C . ASP A 1 260 ? 17.953 -0.112 15.847 1.00 37.59 260 ASP A C 1
ATOM 2000 O O . ASP A 1 260 ? 17.877 0.851 16.606 1.00 37.59 260 ASP A O 1
ATOM 2004 N N . ASP A 1 261 ? 18.251 0.070 14.546 1.00 39.47 261 ASP A N 1
ATOM 2005 C CA . ASP A 1 261 ? 18.402 1.399 13.915 1.00 39.47 261 ASP A CA 1
ATOM 2006 C C . ASP A 1 261 ? 17.094 2.222 13.925 1.00 39.47 261 ASP A C 1
ATOM 2008 O O . ASP A 1 261 ? 17.059 3.391 13.539 1.00 39.47 261 ASP A O 1
ATOM 2012 N N . LEU A 1 262 ? 16.019 1.657 14.482 1.00 43.59 262 LEU A N 1
ATOM 2013 C CA . LEU A 1 262 ? 14.872 2.385 15.023 1.00 43.59 262 LEU A CA 1
ATOM 2014 C C . LEU A 1 262 ? 15.245 3.454 16.083 1.00 43.59 262 LEU A C 1
ATOM 2016 O O . LEU A 1 262 ? 14.369 4.262 16.406 1.00 43.59 262 LEU A O 1
ATOM 2020 N N . ASP A 1 263 ? 16.492 3.474 16.573 1.00 36.25 263 ASP A N 1
ATOM 2021 C CA . ASP A 1 263 ? 17.062 4.458 17.510 1.00 36.25 263 ASP A CA 1
ATOM 2022 C C . ASP A 1 263 ? 17.962 5.544 16.877 1.00 36.25 263 ASP A C 1
ATOM 2024 O O . ASP A 1 263 ? 18.520 6.373 17.604 1.00 36.25 263 ASP A O 1
ATOM 2028 N N . LEU A 1 264 ? 18.103 5.620 15.548 1.00 35.56 264 LEU A N 1
ATOM 2029 C CA . LEU A 1 264 ? 18.967 6.631 14.922 1.00 35.56 264 LEU A CA 1
ATOM 2030 C C . LEU A 1 264 ? 18.178 7.737 14.191 1.00 35.56 264 LEU A C 1
ATOM 2032 O O . LEU A 1 264 ? 17.470 7.513 13.214 1.00 35.56 264 LEU A O 1
ATOM 2036 N N . ASP A 1 265 ? 18.389 8.961 14.694 1.00 33.41 265 ASP A N 1
ATOM 2037 C CA . ASP A 1 265 ? 18.149 10.278 14.080 1.00 33.41 265 ASP A CA 1
ATOM 2038 C C . ASP A 1 265 ? 16.786 10.982 14.245 1.00 33.41 265 ASP A C 1
ATOM 2040 O O . ASP A 1 265 ? 16.201 11.511 13.300 1.00 33.41 265 ASP A O 1
ATOM 2044 N N . LEU A 1 266 ? 16.379 11.192 15.504 1.00 29.92 266 LEU A N 1
ATOM 2045 C CA . LEU A 1 266 ? 15.587 12.374 15.907 1.00 29.92 266 LEU A CA 1
ATOM 2046 C C . LEU A 1 266 ? 16.364 13.333 16.828 1.00 29.92 266 LEU A C 1
ATOM 2048 O O . LEU A 1 266 ? 15.788 14.012 17.674 1.00 29.92 266 LEU A O 1
ATOM 2052 N N . ASN A 1 267 ? 17.680 13.456 16.637 1.00 27.48 267 ASN A N 1
ATOM 2053 C CA . ASN A 1 267 ? 18.437 14.592 17.172 1.00 27.48 267 ASN A CA 1
ATOM 2054 C C . ASN A 1 267 ? 18.415 15.758 16.172 1.00 27.48 267 ASN A C 1
ATOM 2056 O O . ASN A 1 267 ? 19.427 16.090 15.557 1.00 27.48 267 ASN A O 1
ATOM 2060 N N . PHE A 1 268 ? 17.262 16.417 16.044 1.00 27.98 268 PHE A N 1
ATOM 2061 C CA . PHE A 1 268 ? 17.206 17.765 15.481 1.00 27.98 268 PHE A CA 1
ATOM 2062 C C . PHE A 1 268 ? 17.315 18.796 16.609 1.00 27.98 268 PHE A C 1
ATOM 2064 O O . PHE A 1 268 ? 16.417 18.947 17.437 1.00 27.98 268 PHE A O 1
ATOM 2071 N N . ARG A 1 269 ? 18.455 19.494 16.626 1.00 28.44 269 ARG A N 1
ATOM 2072 C CA . ARG A 1 269 ? 18.517 20.895 17.056 1.00 28.44 269 ARG A CA 1
ATOM 2073 C C . ARG A 1 269 ? 17.859 21.786 16.011 1.00 28.44 269 ARG A C 1
ATOM 2075 O O . ARG A 1 269 ? 17.991 21.456 14.811 1.00 28.44 269 ARG A O 1
#

pLDDT: mean 83.03, std 18.04, range [27.48, 98.5]

Secondary structure (DSSP, 8-state):
---S-HHHHHHHHHTTGGGS---TT---TT--PPPP-TTTEEEEEEE-STHHHHHHHHHHHHHHHTTTT-S-TTSPPPTTTS--HHHHHHHHHHHHHHHHHHHHHHHHT-TT-TT--EEEEEEEEGGGTEEEEEEEE-S-HHHHHHTT-TT--S-SHHHHHHHHTSTTSS---SHHHHHHT----S-HHHHHHHHHHHTT-EEEEEEETEEEETTTTEEEE-SS--EEEEEEEEEEEGGGGGGS-SGGGSPPPTTSS--GGGGS-----

InterPro domains:
  IPR036890 Histidine kinase/HSP90-like ATPase superfamily [G3DSA:3.30.565.10] (47-215)
  IPR036890 Histidine kinase/HSP90-like ATPase superfamily [SSF55874] (89-210)